Protein AF-A0A7W0V9M4-F1 (afdb_monomer)

Structure (mmCIF, N/CA/C/O backbone):
data_AF-A0A7W0V9M4-F1
#
_entry.id   AF-A0A7W0V9M4-F1
#
loop_
_atom_site.group_PDB
_atom_site.id
_atom_site.type_symbol
_atom_site.label_atom_id
_atom_site.label_alt_id
_atom_site.label_comp_id
_atom_site.label_asym_id
_atom_site.label_entity_id
_atom_site.label_seq_id
_atom_site.pdbx_PDB_ins_code
_atom_site.Cartn_x
_atom_site.Cartn_y
_atom_site.Cartn_z
_atom_site.occupancy
_atom_site.B_iso_or_equiv
_atom_site.auth_seq_id
_atom_site.auth_comp_id
_atom_site.auth_asym_id
_atom_site.auth_atom_id
_atom_site.pdbx_PDB_model_num
ATOM 1 N N . MET A 1 1 ? -24.459 7.567 9.145 1.00 62.59 1 MET A N 1
ATOM 2 C CA . MET A 1 1 ? -23.182 8.295 9.006 1.00 62.59 1 MET A CA 1
ATOM 3 C C . MET A 1 1 ? -22.576 7.861 7.691 1.00 62.59 1 MET A C 1
ATOM 5 O O . MET A 1 1 ? -22.500 6.659 7.467 1.00 62.59 1 MET A O 1
ATOM 9 N N . THR A 1 2 ? -22.256 8.805 6.813 1.00 76.94 2 THR A N 1
ATOM 10 C CA . THR A 1 2 ? -21.613 8.517 5.525 1.00 76.94 2 THR A CA 1
ATOM 11 C C . THR A 1 2 ? -20.110 8.348 5.768 1.00 76.94 2 THR A C 1
ATOM 13 O O . THR A 1 2 ? -19.535 9.102 6.548 1.00 76.94 2 THR A O 1
ATOM 16 N N . GLN A 1 3 ? -19.496 7.323 5.181 1.00 86.06 3 GLN A N 1
ATOM 17 C CA . GLN A 1 3 ? -18.054 7.050 5.246 1.00 86.06 3 GLN A CA 1
ATOM 18 C C . GLN A 1 3 ? -17.473 7.128 3.832 1.00 86.06 3 GLN A C 1
ATOM 20 O O . GLN A 1 3 ? -18.219 6.969 2.865 1.00 86.06 3 GLN A O 1
ATOM 25 N N . PHE A 1 4 ? -16.161 7.348 3.713 1.00 90.69 4 PHE A N 1
ATOM 26 C CA . PHE A 1 4 ? -15.482 7.398 2.416 1.00 90.69 4 PHE A CA 1
ATOM 27 C C . PHE A 1 4 ? -15.547 6.056 1.678 1.00 90.69 4 PHE A C 1
ATOM 29 O O . PHE A 1 4 ? -15.583 6.028 0.449 1.00 90.69 4 PHE A O 1
ATOM 36 N N . GLY A 1 5 ? -15.582 4.938 2.412 1.00 93.81 5 GLY A N 1
ATOM 37 C CA . GLY A 1 5 ? -15.654 3.604 1.814 1.00 93.81 5 GLY A CA 1
ATOM 38 C C . GLY A 1 5 ? -14.334 3.181 1.164 1.00 93.81 5 GLY A C 1
ATOM 39 O O . GLY A 1 5 ? -14.323 2.347 0.255 1.00 93.81 5 GLY A O 1
ATOM 40 N N . PHE A 1 6 ? -13.214 3.740 1.626 1.00 94.94 6 PHE A N 1
ATOM 41 C CA . PHE A 1 6 ? -11.864 3.384 1.195 1.00 94.94 6 PHE A CA 1
ATOM 42 C C . PHE A 1 6 ? -11.563 1.893 1.366 1.00 94.94 6 PHE A C 1
ATOM 44 O O . PHE A 1 6 ? -10.966 1.292 0.472 1.00 94.94 6 PHE A O 1
ATOM 51 N N . ALA A 1 7 ? -12.031 1.263 2.447 1.00 95.50 7 ALA A N 1
ATOM 52 C CA . ALA A 1 7 ? -11.827 -0.169 2.659 1.00 95.50 7 ALA A CA 1
ATOM 53 C C . ALA A 1 7 ? -12.515 -1.014 1.569 1.00 95.50 7 ALA A C 1
ATOM 55 O O . ALA A 1 7 ? -11.924 -1.958 1.040 1.00 95.50 7 ALA A O 1
ATOM 56 N N . GLN A 1 8 ? -13.743 -0.653 1.180 1.00 96.00 8 GLN A N 1
ATOM 57 C CA . GLN A 1 8 ? -14.481 -1.332 0.107 1.00 96.00 8 GLN A CA 1
ATOM 58 C C . GLN A 1 8 ? -13.839 -1.084 -1.266 1.00 96.00 8 GLN A C 1
ATOM 60 O O . GLN A 1 8 ? -13.695 -2.008 -2.074 1.00 96.00 8 GLN A O 1
ATOM 65 N N . MET A 1 9 ? -13.433 0.161 -1.521 1.00 95.31 9 MET A N 1
ATOM 66 C CA . MET A 1 9 ? -12.737 0.566 -2.740 1.00 95.31 9 MET A CA 1
ATOM 67 C C . MET A 1 9 ? -11.451 -0.243 -2.939 1.00 95.31 9 MET A C 1
ATOM 69 O O . MET A 1 9 ? -11.256 -0.862 -3.986 1.00 95.31 9 MET A O 1
ATOM 73 N N . ILE A 1 10 ? -10.605 -0.307 -1.909 1.00 97.19 10 ILE A N 1
ATOM 74 C CA . ILE A 1 10 ? -9.358 -1.071 -1.957 1.00 97.19 10 ILE A CA 1
ATOM 75 C C . ILE A 1 10 ? -9.630 -2.569 -2.030 1.00 97.19 10 ILE A C 1
ATOM 77 O O . ILE A 1 10 ? -8.923 -3.248 -2.761 1.00 97.19 10 ILE A O 1
ATOM 81 N N . GLY A 1 11 ? -10.676 -3.085 -1.378 1.00 97.69 11 GLY A N 1
ATOM 82 C CA . GLY A 1 11 ? -11.082 -4.485 -1.538 1.00 97.69 11 GLY A CA 1
ATOM 83 C C . GLY A 1 11 ? -11.385 -4.861 -2.995 1.00 97.69 11 GLY A C 1
ATOM 84 O O . GLY A 1 11 ? -11.051 -5.959 -3.435 1.00 97.69 11 GLY A O 1
ATOM 85 N N . THR A 1 12 ? -11.946 -3.934 -3.779 1.00 97.38 12 THR A N 1
ATOM 86 C CA . THR A 1 12 ? -12.186 -4.141 -5.219 1.00 97.38 12 THR A CA 1
ATOM 87 C C . THR A 1 12 ? -10.876 -4.165 -6.013 1.00 97.38 12 THR A C 1
ATOM 89 O O . THR A 1 12 ? -10.678 -5.034 -6.862 1.00 97.38 12 THR A O 1
ATOM 92 N N . ILE A 1 13 ? -9.959 -3.238 -5.719 1.00 97.50 13 ILE A N 1
ATOM 93 C CA . ILE A 1 13 ? -8.632 -3.169 -6.358 1.00 97.50 13 ILE A CA 1
ATOM 94 C C . ILE A 1 13 ? -7.793 -4.403 -6.008 1.00 97.50 13 ILE A C 1
ATOM 96 O O . ILE A 1 13 ? -7.161 -4.997 -6.877 1.00 97.50 13 ILE A O 1
ATOM 100 N N . GLU A 1 14 ? -7.811 -4.810 -4.745 1.00 98.50 14 GLU A N 1
ATOM 101 C CA . GLU A 1 14 ? -7.155 -6.008 -4.235 1.00 98.50 14 GLU A CA 1
ATOM 102 C C . GLU A 1 14 ? -7.650 -7.260 -4.954 1.00 98.50 14 GLU A C 1
ATOM 104 O O . GLU A 1 14 ? -6.828 -8.023 -5.448 1.00 98.50 14 GLU A O 1
ATOM 109 N N . ALA A 1 15 ? -8.968 -7.455 -5.068 1.00 98.44 15 ALA A N 1
ATOM 110 C CA . ALA A 1 15 ? -9.528 -8.604 -5.775 1.00 98.44 15 ALA A CA 1
ATOM 111 C C . ALA A 1 15 ? -9.046 -8.665 -7.234 1.00 98.44 15 ALA A C 1
ATOM 113 O O . ALA A 1 15 ? -8.658 -9.731 -7.712 1.00 98.44 15 ALA A O 1
ATOM 114 N N . ALA A 1 16 ? -8.996 -7.517 -7.918 1.00 97.94 16 ALA A N 1
ATOM 115 C CA . ALA A 1 16 ? -8.468 -7.433 -9.276 1.00 97.94 16 ALA A CA 1
ATOM 116 C C . ALA A 1 16 ? -6.962 -7.749 -9.345 1.00 97.94 16 ALA A C 1
ATOM 118 O O . ALA A 1 16 ? -6.524 -8.453 -10.252 1.00 97.94 16 ALA A O 1
ATOM 119 N N . LEU A 1 17 ? -6.159 -7.268 -8.390 1.00 98.12 17 LEU A N 1
ATOM 120 C CA . LEU A 1 17 ? -4.729 -7.590 -8.316 1.00 98.12 17 LEU A CA 1
ATOM 121 C C . LEU A 1 17 ? -4.496 -9.082 -8.055 1.00 98.12 17 LEU A C 1
ATOM 123 O O . LEU A 1 17 ? -3.632 -9.677 -8.697 1.00 98.12 17 LEU A O 1
ATOM 127 N N . VAL A 1 18 ? -5.262 -9.679 -7.136 1.00 98.56 18 VAL A N 1
ATOM 128 C CA . VAL A 1 18 ? -5.186 -11.107 -6.803 1.00 98.56 18 VAL A CA 1
ATOM 129 C C . VAL A 1 18 ? -5.474 -11.961 -8.032 1.00 98.56 18 VAL A C 1
ATOM 131 O O . VAL A 1 18 ? -4.676 -12.842 -8.348 1.00 98.56 18 VAL A O 1
ATOM 134 N N . ASP A 1 19 ? -6.553 -11.659 -8.753 1.00 98.19 19 ASP A N 1
ATOM 135 C CA . ASP A 1 19 ? -6.932 -12.374 -9.972 1.00 98.19 19 ASP A CA 1
ATOM 136 C C . ASP A 1 19 ? -5.885 -12.203 -11.085 1.00 98.19 19 ASP A C 1
ATOM 138 O O . ASP A 1 19 ? -5.305 -13.175 -11.571 1.00 98.19 19 ASP A O 1
ATOM 142 N N . VAL A 1 20 ? -5.559 -10.958 -11.451 1.00 96.88 20 VAL A N 1
ATOM 143 C CA . VAL A 1 20 ? -4.728 -10.691 -12.636 1.00 96.88 20 VAL A CA 1
ATOM 144 C C . VAL A 1 20 ? -3.267 -11.111 -12.449 1.00 96.88 20 VAL A C 1
ATOM 146 O O . VAL A 1 20 ? -2.605 -11.475 -13.427 1.00 96.88 20 VAL A O 1
ATOM 149 N N . LEU A 1 21 ? -2.739 -11.050 -11.224 1.00 96.69 21 LEU A N 1
ATOM 150 C CA . LEU A 1 21 ? -1.354 -11.435 -10.930 1.00 96.69 21 LEU A CA 1
ATOM 151 C C . LEU A 1 21 ? -1.220 -12.880 -10.434 1.00 96.69 21 LEU A C 1
ATOM 153 O O . LEU A 1 21 ? -0.086 -13.330 -10.247 1.00 96.69 21 LEU A O 1
ATOM 157 N N . GLY A 1 22 ? -2.338 -13.590 -10.235 1.00 97.81 22 GLY A N 1
ATOM 158 C CA . GLY A 1 22 ? -2.358 -14.936 -9.665 1.00 97.81 22 GLY A CA 1
ATOM 159 C C . GLY A 1 22 ? -1.720 -14.963 -8.278 1.00 97.81 22 GLY A C 1
ATOM 160 O O . GLY A 1 22 ? -0.759 -15.701 -8.058 1.00 97.81 22 GLY A O 1
ATOM 161 N N . LEU A 1 23 ? -2.178 -14.083 -7.383 1.00 98.44 23 LEU A N 1
ATOM 162 C CA . LEU A 1 23 ? -1.642 -14.002 -6.026 1.00 98.44 23 LEU A CA 1
ATOM 163 C C . LEU A 1 23 ? -2.244 -15.093 -5.137 1.00 98.44 23 LEU A C 1
ATOM 165 O O . LEU A 1 23 ? -3.450 -15.322 -5.126 1.00 98.44 23 LEU A O 1
ATOM 169 N N . GLU A 1 24 ? -1.393 -15.717 -4.338 1.00 98.56 24 GLU A N 1
ATOM 170 C CA . GLU A 1 24 ? -1.738 -16.741 -3.362 1.00 98.56 24 GLU A CA 1
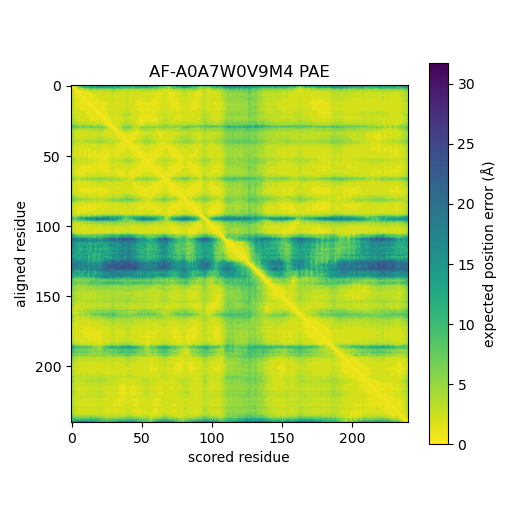ATOM 171 C C . GLU A 1 24 ? -1.657 -16.155 -1.948 1.00 98.56 24 GLU A C 1
ATOM 173 O O . GLU A 1 24 ? -0.721 -15.401 -1.655 1.00 98.56 24 GLU A O 1
ATOM 178 N N . PRO A 1 25 ? -2.608 -16.471 -1.054 1.00 98.31 25 PRO A N 1
ATOM 179 C CA . PRO A 1 25 ? -2.609 -15.938 0.302 1.00 98.31 25 PRO A CA 1
ATOM 180 C C . PRO A 1 25 ? -1.400 -16.435 1.104 1.00 98.31 25 PRO A C 1
ATOM 182 O O . PRO A 1 25 ? -1.046 -17.612 1.070 1.00 98.31 25 PRO A O 1
ATOM 185 N N . ILE A 1 26 ? -0.799 -15.532 1.876 1.00 97.44 26 ILE A N 1
ATOM 186 C CA . ILE A 1 26 ? 0.193 -15.854 2.903 1.00 97.44 26 ILE A CA 1
ATOM 187 C C . ILE A 1 26 ? -0.548 -16.025 4.227 1.00 97.44 26 ILE A C 1
ATOM 189 O O . ILE A 1 26 ? -1.294 -15.138 4.650 1.00 97.44 26 ILE A O 1
ATOM 193 N N . GLU A 1 27 ? -0.309 -17.140 4.912 1.00 96.62 27 GLU A N 1
ATOM 194 C CA . GLU A 1 27 ? -0.828 -17.345 6.261 1.00 96.62 27 GLU A CA 1
ATOM 195 C 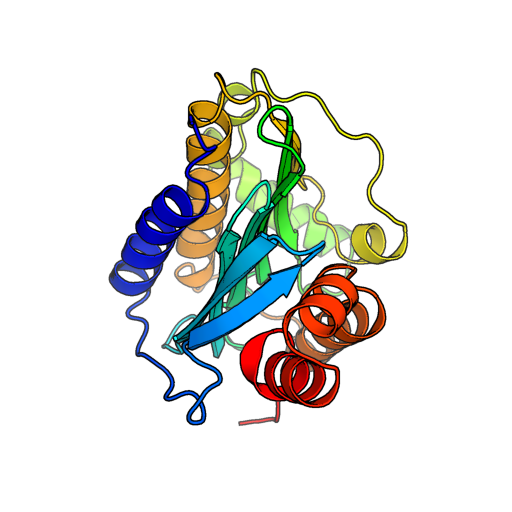C . GLU A 1 27 ? -0.171 -16.359 7.238 1.00 96.62 27 GLU A C 1
ATOM 197 O O . GLU A 1 27 ? 1.047 -16.351 7.434 1.00 96.62 27 GLU A O 1
ATOM 202 N N . LEU A 1 28 ? -0.991 -15.503 7.848 1.00 95.25 28 LEU A N 1
ATOM 203 C CA . LEU A 1 28 ? -0.549 -14.578 8.884 1.00 95.25 28 LEU A CA 1
ATOM 204 C C . LEU A 1 28 ? -0.652 -15.240 10.266 1.00 95.25 28 LEU A C 1
ATOM 206 O O . LEU A 1 28 ? -1.599 -15.990 10.508 1.00 95.25 28 LEU A O 1
ATOM 210 N N . PRO A 1 29 ? 0.258 -14.926 11.209 1.00 91.69 29 PRO A N 1
ATOM 211 C CA . PRO A 1 29 ? 0.136 -15.381 12.589 1.00 91.69 29 PRO A CA 1
ATOM 212 C C . PRO A 1 29 ? -1.238 -15.066 13.189 1.00 91.69 29 PRO A C 1
ATOM 214 O O . PRO A 1 29 ? -1.828 -14.014 12.914 1.00 91.69 29 PRO A O 1
ATOM 217 N N . ALA A 1 30 ? -1.720 -15.965 14.050 1.00 88.06 30 ALA A N 1
ATOM 218 C CA . ALA A 1 30 ? -2.987 -15.792 14.747 1.00 88.06 30 ALA A CA 1
ATOM 219 C C . ALA A 1 30 ? -3.051 -14.418 15.437 1.00 88.06 30 ALA A C 1
ATOM 221 O O . ALA A 1 30 ? -2.119 -14.008 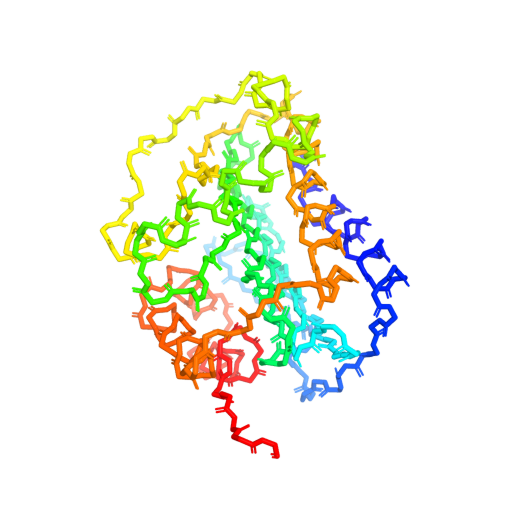16.124 1.00 88.06 30 ALA A O 1
ATOM 222 N N . GLY A 1 31 ? -4.155 -13.701 15.223 1.00 88.75 31 GLY A N 1
ATOM 223 C CA . GLY A 1 31 ? -4.374 -12.361 15.771 1.00 88.75 31 GLY A CA 1
ATOM 224 C C . GLY A 1 31 ? -3.846 -11.206 14.916 1.00 88.75 31 GLY A C 1
ATOM 225 O O . GLY A 1 31 ? -4.295 -10.087 15.124 1.00 88.75 31 GLY A O 1
ATOM 226 N N . LEU A 1 32 ? -2.975 -11.432 13.921 1.00 93.44 32 LEU A N 1
ATOM 227 C CA . LEU A 1 32 ? -2.515 -10.349 13.034 1.00 93.44 32 LEU A CA 1
ATOM 228 C C . LEU A 1 32 ? -3.441 -10.103 11.836 1.00 93.44 32 LEU A C 1
ATOM 230 O O . LEU A 1 32 ? -3.438 -9.003 11.296 1.00 93.44 32 LEU A O 1
ATOM 234 N N . PHE A 1 33 ? -4.250 -11.088 11.433 1.00 95.38 33 PHE A N 1
ATOM 235 C CA . PHE A 1 33 ? -5.198 -10.934 10.320 1.00 95.38 33 PHE A CA 1
ATOM 236 C C . PHE A 1 33 ? -6.422 -10.074 10.680 1.00 95.38 33 PHE A C 1
ATOM 238 O O . PHE A 1 33 ? -7.035 -9.468 9.801 1.00 95.38 33 PHE A O 1
ATOM 245 N N . 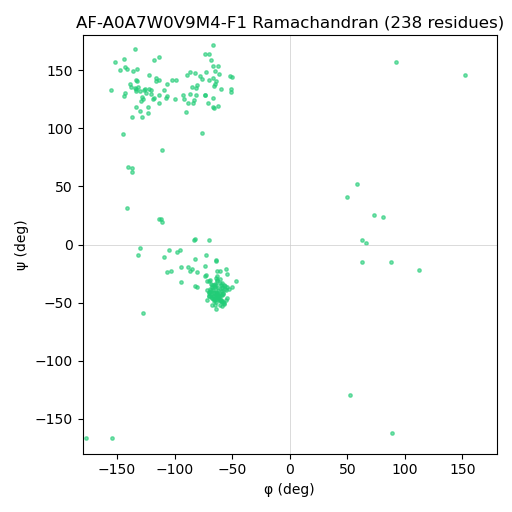ARG A 1 34 ? -6.798 -10.035 11.965 1.00 97.12 34 ARG A N 1
ATOM 246 C CA . ARG A 1 34 ? -7.914 -9.241 12.485 1.00 97.12 34 ARG A CA 1
ATOM 247 C C . ARG A 1 34 ? -7.705 -8.932 13.962 1.00 97.12 34 ARG A C 1
ATOM 249 O O . ARG A 1 34 ? -7.446 -9.843 14.745 1.00 97.12 34 ARG A O 1
ATOM 256 N N . ALA A 1 35 ? -7.893 -7.674 14.341 1.00 97.69 35 ALA A N 1
ATOM 257 C CA . ALA A 1 35 ? -7.832 -7.226 15.725 1.00 97.69 35 ALA A CA 1
ATOM 258 C C . ALA A 1 35 ? -8.899 -6.163 16.005 1.00 97.69 35 ALA A C 1
ATOM 260 O O . ALA A 1 35 ? -9.266 -5.380 15.130 1.00 97.69 35 ALA A O 1
ATOM 261 N N . SER A 1 36 ? -9.364 -6.105 17.249 1.00 97.88 36 SER A N 1
ATOM 262 C CA . SER A 1 36 ? -10.242 -5.042 17.743 1.00 97.88 36 SER A CA 1
ATOM 263 C C . SER A 1 36 ? -9.509 -4.223 18.799 1.00 97.88 36 SER A C 1
ATOM 265 O O . SER A 1 36 ? -8.757 -4.770 19.604 1.00 97.88 36 SER A O 1
ATOM 267 N N . GLY A 1 37 ? -9.725 -2.913 18.791 1.00 97.25 37 GLY A N 1
ATOM 268 C CA . GLY A 1 37 ? -9.044 -1.973 19.674 1.00 97.25 37 GLY A CA 1
ATOM 269 C C . GLY A 1 37 ? -9.867 -0.712 19.905 1.00 97.25 37 GLY A C 1
ATOM 270 O O . GLY A 1 37 ? -11.060 -0.657 19.590 1.00 97.25 37 GLY A O 1
ATOM 271 N N . SER A 1 38 ? -9.234 0.323 20.457 1.00 97.38 38 SER A N 1
ATOM 272 C CA . SER A 1 38 ? -9.882 1.625 20.612 1.00 97.38 38 SER A CA 1
ATOM 273 C C . SER A 1 38 ? -8.929 2.789 20.397 1.00 97.38 38 SER A C 1
ATOM 275 O O . SER A 1 38 ? -7.878 2.870 21.023 1.00 97.38 38 SER A O 1
ATOM 277 N N . ILE A 1 39 ? -9.337 3.746 19.563 1.00 94.88 39 ILE A N 1
ATOM 278 C CA . ILE A 1 39 ? -8.612 4.999 19.340 1.00 94.88 39 ILE A CA 1
ATOM 279 C C . ILE A 1 39 ? -9.507 6.150 19.783 1.00 94.88 39 ILE A C 1
ATOM 281 O O . ILE A 1 39 ? -10.656 6.253 19.364 1.00 94.88 39 ILE A O 1
ATOM 285 N N . ARG A 1 40 ? -8.995 7.016 20.669 1.00 93.19 40 ARG A N 1
ATOM 286 C CA . ARG A 1 40 ? -9.759 8.138 21.256 1.00 93.19 40 ARG A CA 1
ATOM 287 C C . ARG A 1 40 ? -11.127 7.692 21.815 1.00 93.19 40 ARG A C 1
ATOM 289 O O . ARG A 1 40 ? -12.120 8.390 21.651 1.00 93.19 40 ARG A O 1
ATOM 296 N N . ARG A 1 41 ? -11.176 6.525 22.477 1.00 94.81 41 ARG A N 1
ATOM 297 C CA . ARG A 1 41 ? -12.392 5.879 23.026 1.00 94.81 41 ARG A CA 1
ATOM 298 C C . ARG A 1 41 ? -13.411 5.393 21.987 1.00 94.81 41 ARG A C 1
ATOM 300 O O . ARG A 1 41 ? -14.439 4.848 22.375 1.00 94.81 41 ARG A O 1
ATOM 307 N N . SER A 1 42 ? -13.135 5.546 20.695 1.00 94.81 42 SER A N 1
ATOM 308 C CA . SER A 1 42 ? -13.949 4.947 19.637 1.00 94.81 42 SER A CA 1
ATOM 309 C C . SER A 1 42 ? -13.486 3.513 19.394 1.00 94.81 42 SER A C 1
ATOM 311 O O . SER A 1 42 ? -12.272 3.286 19.363 1.00 94.81 42 SER A O 1
ATOM 313 N N . PRO A 1 43 ? -14.396 2.535 19.261 1.00 96.88 43 PRO A N 1
ATOM 314 C CA . PRO A 1 43 ? -14.020 1.186 18.863 1.00 96.88 43 PRO A CA 1
ATOM 315 C C . PRO A 1 43 ? -13.484 1.208 17.430 1.00 96.88 43 PRO A C 1
ATOM 317 O O . PRO A 1 43 ? -14.052 1.874 16.562 1.00 96.88 43 PRO A O 1
ATOM 320 N N . VAL A 1 44 ? -12.393 0.485 17.196 1.00 97.31 44 VAL A N 1
ATOM 321 C CA . VAL A 1 44 ? -11.788 0.322 15.871 1.00 97.31 44 VAL A CA 1
ATOM 322 C C . VAL A 1 44 ? -11.482 -1.143 15.603 1.00 97.31 44 VAL A C 1
ATOM 324 O O . VAL A 1 44 ? -11.202 -1.920 16.518 1.00 97.31 44 VAL A O 1
ATOM 327 N N . GLU A 1 45 ? -11.515 -1.508 14.333 1.00 98.00 45 GLU A N 1
ATOM 328 C CA . GLU A 1 45 ? -11.156 -2.819 13.828 1.00 98.00 45 GLU A CA 1
ATOM 329 C C . GLU A 1 45 ? -10.008 -2.675 12.836 1.00 98.00 45 GLU A C 1
ATOM 331 O O . GLU A 1 45 ? -10.054 -1.821 11.953 1.00 98.00 45 GLU A O 1
ATOM 336 N N . LEU A 1 46 ? -8.985 -3.509 12.988 1.00 98.31 46 LEU A N 1
ATOM 337 C CA . LEU A 1 46 ? -7.899 -3.647 12.033 1.00 98.31 46 LEU A CA 1
ATOM 338 C C . LEU A 1 46 ? -8.027 -4.994 11.333 1.00 98.31 46 LEU A C 1
ATOM 340 O O . LEU A 1 46 ? -8.176 -6.015 12.005 1.00 98.31 46 LEU A O 1
ATOM 344 N N . THR A 1 47 ? -7.919 -5.009 10.007 1.00 98.31 47 THR A N 1
ATOM 345 C CA . THR A 1 47 ? -7.770 -6.244 9.232 1.00 98.31 47 THR A CA 1
ATOM 346 C C . THR A 1 47 ? -6.494 -6.192 8.411 1.00 98.31 47 THR A C 1
ATOM 348 O O . THR A 1 47 ? -6.083 -5.127 7.952 1.00 98.31 47 THR A O 1
ATOM 351 N N . ALA A 1 48 ? -5.852 -7.341 8.234 1.00 98.44 48 ALA A N 1
ATOM 352 C CA . ALA A 1 48 ? -4.653 -7.461 7.429 1.00 98.44 48 ALA A CA 1
ATOM 353 C C . ALA A 1 48 ? -4.709 -8.723 6.575 1.00 98.44 48 ALA A C 1
ATOM 355 O O . ALA A 1 48 ? -5.066 -9.803 7.047 1.00 98.44 48 ALA A O 1
ATOM 356 N N . ARG A 1 49 ? -4.333 -8.578 5.308 1.00 98.44 49 ARG A N 1
ATOM 357 C CA . ARG A 1 49 ? -4.231 -9.661 4.331 1.00 98.44 49 ARG A CA 1
ATOM 358 C C . ARG A 1 49 ? -2.904 -9.533 3.608 1.00 98.44 49 ARG A C 1
ATOM 360 O O . ARG A 1 49 ? -2.461 -8.420 3.322 1.00 98.44 49 ARG A O 1
ATOM 367 N N . ALA A 1 50 ? -2.264 -10.661 3.340 1.00 98.44 50 ALA A N 1
ATOM 368 C CA . ALA A 1 50 ? -0.992 -10.715 2.642 1.00 98.44 50 ALA A CA 1
ATOM 369 C C . ALA A 1 50 ? -1.018 -11.830 1.601 1.00 98.44 50 ALA A C 1
ATOM 371 O O . ALA A 1 50 ? -1.688 -12.846 1.782 1.00 98.44 50 ALA A O 1
ATOM 372 N N . TYR A 1 51 ? -0.275 -11.629 0.524 1.00 98.56 51 TYR A N 1
ATOM 373 C CA . TYR A 1 51 ? -0.218 -12.518 -0.618 1.00 98.56 51 TYR A CA 1
ATOM 374 C C . TYR A 1 51 ? 1.194 -12.563 -1.202 1.00 98.56 51 TYR A C 1
ATOM 376 O O . TYR A 1 51 ? 1.999 -11.645 -1.024 1.00 98.56 51 TYR A O 1
ATOM 384 N N . THR A 1 52 ? 1.483 -13.618 -1.951 1.00 98.31 52 THR A N 1
ATOM 385 C CA . THR A 1 52 ? 2.688 -13.764 -2.770 1.00 98.31 52 THR A CA 1
ATOM 386 C C . THR A 1 52 ? 2.301 -14.285 -4.148 1.00 98.31 52 THR A C 1
ATOM 388 O O . THR A 1 52 ? 1.174 -14.707 -4.363 1.00 98.31 52 THR A O 1
ATOM 391 N N . GLY A 1 53 ? 3.209 -14.257 -5.113 1.00 97.12 53 GLY A N 1
ATOM 392 C CA . GLY A 1 53 ? 2.954 -14.876 -6.407 1.00 97.12 53 GLY A CA 1
ATOM 393 C C . GLY A 1 53 ? 4.150 -14.795 -7.336 1.00 97.12 5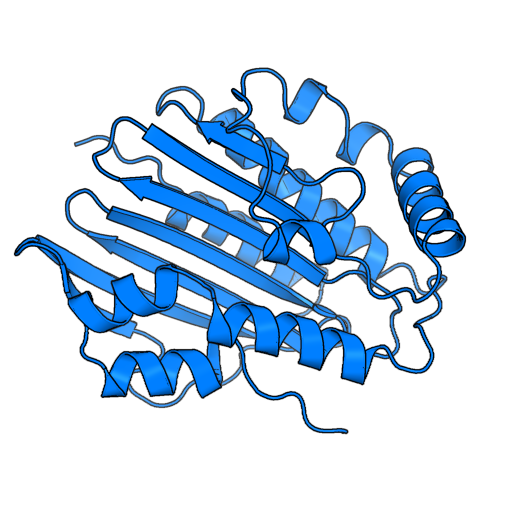3 GLY A C 1
ATOM 394 O O . GLY A 1 53 ? 5.271 -14.461 -6.930 1.00 97.12 53 GLY A O 1
ATOM 395 N N . ARG A 1 54 ? 3.901 -15.078 -8.616 1.00 95.56 54 ARG A N 1
ATOM 396 C CA . ARG A 1 54 ? 4.920 -15.004 -9.672 1.00 95.56 54 ARG A CA 1
ATOM 397 C C . ARG A 1 54 ? 5.466 -13.589 -9.862 1.00 95.56 54 ARG A C 1
ATOM 399 O O . ARG A 1 54 ? 6.648 -13.428 -10.138 1.00 95.56 54 ARG A O 1
ATOM 406 N N . HIS A 1 55 ? 4.607 -12.583 -9.737 1.00 96.00 55 HIS A N 1
ATOM 407 C CA . HIS A 1 55 ? 4.947 -11.185 -10.021 1.00 96.00 55 HIS A CA 1
ATOM 408 C C . HIS A 1 55 ? 5.175 -10.354 -8.753 1.00 96.00 55 HIS A C 1
ATOM 410 O O . HIS A 1 55 ? 5.902 -9.364 -8.783 1.00 96.00 55 HIS A O 1
ATOM 416 N N . ALA A 1 56 ? 4.611 -10.783 -7.624 1.00 97.25 56 ALA A N 1
ATOM 417 C CA . ALA A 1 56 ? 4.749 -10.116 -6.339 1.00 97.25 56 ALA A CA 1
ATOM 418 C C . ALA A 1 56 ? 5.528 -10.993 -5.362 1.00 97.25 56 ALA A C 1
ATOM 420 O O . ALA A 1 56 ? 5.193 -12.155 -5.128 1.00 97.25 56 ALA A O 1
ATOM 421 N N . ARG A 1 57 ? 6.559 -10.415 -4.754 1.00 96.56 57 ARG A N 1
ATOM 422 C CA . ARG A 1 57 ? 7.227 -11.010 -3.602 1.00 96.56 57 ARG A CA 1
ATOM 423 C C . ARG A 1 57 ? 6.316 -10.952 -2.379 1.00 96.56 57 ARG A C 1
ATOM 425 O O . ARG A 1 57 ? 6.172 -11.947 -1.673 1.00 96.56 57 ARG A O 1
ATOM 432 N N . LEU A 1 58 ? 5.695 -9.794 -2.187 1.00 98.06 58 LEU A N 1
ATOM 433 C CA . LEU A 1 58 ? 4.716 -9.510 -1.150 1.00 98.06 58 LEU A CA 1
ATOM 434 C C . LEU A 1 58 ? 3.671 -8.563 -1.734 1.00 98.06 58 LEU A C 1
ATOM 436 O O . LEU A 1 58 ? 4.026 -7.506 -2.237 1.00 98.06 58 LEU A O 1
ATOM 440 N N . ALA A 1 59 ? 2.398 -8.903 -1.623 1.00 98.56 59 ALA A N 1
ATOM 441 C CA . ALA A 1 59 ? 1.305 -7.945 -1.703 1.00 98.56 59 ALA A CA 1
ATOM 442 C C . ALA A 1 59 ? 0.594 -7.940 -0.355 1.00 98.56 59 ALA A C 1
ATOM 444 O O . ALA A 1 59 ? 0.439 -8.996 0.253 1.00 98.56 59 ALA A O 1
ATOM 445 N N . ARG A 1 60 ? 0.165 -6.783 0.137 1.00 98.38 60 ARG A N 1
ATOM 446 C CA . ARG A 1 60 ? -0.581 -6.707 1.392 1.00 98.38 60 ARG A CA 1
ATOM 447 C C . ARG A 1 60 ? -1.588 -5.577 1.389 1.00 98.38 60 ARG A C 1
ATOM 449 O O . ARG A 1 60 ? -1.357 -4.535 0.781 1.00 98.38 60 ARG A O 1
ATOM 456 N N . VAL A 1 61 ? -2.666 -5.792 2.128 1.00 98.56 61 VAL A N 1
ATOM 457 C CA . VAL A 1 61 ? -3.702 -4.803 2.407 1.00 98.56 61 VAL A CA 1
ATOM 458 C C . VAL A 1 61 ? -3.927 -4.782 3.908 1.00 98.56 61 VAL A C 1
ATOM 460 O O . VAL A 1 61 ? -4.234 -5.817 4.501 1.00 98.56 61 VAL A O 1
ATOM 463 N N . VAL A 1 62 ? -3.777 -3.610 4.519 1.00 98.38 62 VAL A N 1
ATOM 464 C CA . VAL A 1 62 ? -4.128 -3.373 5.921 1.00 98.38 62 VAL A CA 1
ATOM 465 C C . VAL A 1 62 ? -5.198 -2.297 5.970 1.00 98.38 62 VAL A C 1
ATOM 467 O O . VAL A 1 62 ? -5.010 -1.218 5.418 1.00 98.38 62 VAL A O 1
ATOM 470 N N . THR A 1 63 ? -6.322 -2.594 6.617 1.00 98.19 63 THR A N 1
ATOM 471 C CA . THR A 1 63 ? -7.402 -1.633 6.852 1.00 98.19 63 THR A CA 1
ATOM 472 C C . THR A 1 63 ? -7.562 -1.396 8.345 1.00 98.19 63 THR A C 1
ATOM 474 O O . THR A 1 63 ? -7.425 -2.320 9.142 1.00 98.19 63 THR A O 1
ATOM 477 N N . LEU A 1 64 ? -7.872 -0.163 8.726 1.00 97.69 64 LEU A N 1
ATOM 478 C CA . LEU A 1 64 ? -8.249 0.243 10.071 1.00 97.69 64 LEU A CA 1
ATOM 479 C C . LEU A 1 64 ? -9.532 1.064 9.967 1.00 97.69 64 LEU A C 1
ATOM 481 O O . LEU A 1 64 ? -9.527 2.146 9.388 1.00 97.69 64 LEU A O 1
ATOM 485 N N . THR A 1 65 ? -10.624 0.560 10.527 1.00 96.50 65 THR A N 1
ATOM 486 C CA . THR A 1 65 ? -11.955 1.168 10.407 1.00 96.50 65 THR A CA 1
ATOM 487 C C . THR A 1 65 ? -12.626 1.275 11.767 1.00 96.50 65 THR A C 1
ATOM 489 O O . THR A 1 65 ? -12.631 0.308 12.527 1.00 96.50 65 THR A O 1
ATOM 492 N N . GLY A 1 66 ? -13.247 2.410 12.074 1.00 94.38 66 GLY A N 1
ATOM 493 C CA . GLY A 1 66 ? -14.111 2.555 13.246 1.00 94.38 66 GLY A CA 1
ATOM 494 C C . GLY A 1 66 ? -14.161 3.980 13.785 1.00 94.38 66 GLY A C 1
ATOM 495 O O . GLY A 1 66 ? -13.181 4.723 13.729 1.00 94.38 66 GLY A O 1
ATOM 496 N N . GLY A 1 67 ? -15.328 4.373 14.301 1.00 89.94 67 GLY A N 1
ATOM 497 C CA . GLY A 1 67 ? -15.593 5.769 14.647 1.00 89.94 67 GLY A CA 1
ATOM 498 C C . GLY A 1 67 ? -15.295 6.696 13.454 1.00 89.94 67 GLY A C 1
ATOM 499 O O . GLY A 1 67 ? -15.754 6.387 12.352 1.00 89.94 67 GLY A O 1
ATOM 500 N N . PRO A 1 68 ? -14.514 7.778 13.648 1.00 90.38 68 PRO A N 1
ATOM 501 C CA . PRO A 1 68 ? -14.142 8.726 12.596 1.00 90.38 68 PRO A CA 1
ATOM 502 C C . PRO A 1 68 ? -12.946 8.310 11.737 1.00 90.38 68 PRO A C 1
ATOM 504 O O . PRO A 1 68 ? -12.492 9.110 10.924 1.00 90.38 68 PRO A O 1
ATOM 507 N N . ILE A 1 69 ? -12.398 7.111 11.949 1.00 92.62 69 ILE A N 1
ATOM 508 C CA . ILE A 1 69 ? -11.154 6.672 11.318 1.00 92.62 69 ILE A CA 1
ATOM 509 C C . ILE A 1 69 ? -11.463 5.647 10.235 1.00 92.62 69 ILE A C 1
ATOM 511 O O . ILE A 1 69 ? -12.100 4.620 10.490 1.00 92.62 69 ILE A O 1
ATOM 515 N N . GLU A 1 70 ? -10.931 5.909 9.049 1.00 95.44 70 GLU A N 1
ATOM 516 C CA . GLU A 1 70 ? -10.815 4.938 7.970 1.00 95.44 70 GLU A CA 1
ATOM 517 C C . GLU A 1 70 ? -9.424 5.085 7.350 1.00 95.44 70 GLU A C 1
ATOM 519 O O . GLU A 1 70 ? -9.121 6.092 6.721 1.00 95.44 70 GLU A O 1
ATOM 524 N N . VAL A 1 71 ? -8.559 4.095 7.563 1.00 96.44 71 VAL A N 1
ATOM 525 C CA . VAL A 1 71 ? -7.222 4.033 6.964 1.00 96.44 71 VAL A CA 1
ATOM 526 C C . VAL A 1 71 ? -7.112 2.745 6.174 1.00 96.44 71 VAL A C 1
ATO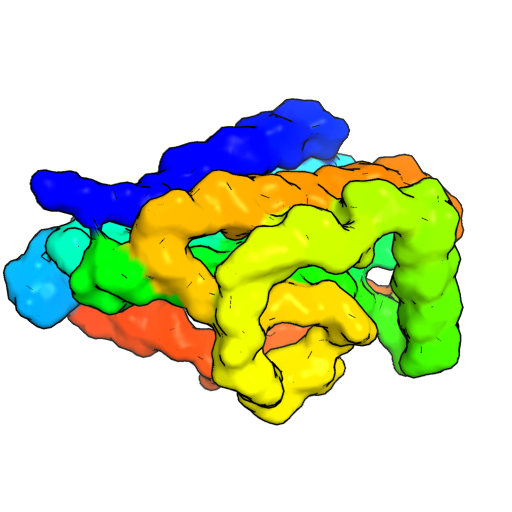M 528 O O . VAL A 1 71 ? -7.475 1.679 6.669 1.00 96.44 71 VAL A O 1
ATOM 531 N N . THR A 1 72 ? -6.603 2.822 4.953 1.00 97.44 72 THR A N 1
ATOM 532 C CA . THR A 1 72 ? -6.264 1.654 4.149 1.00 97.44 72 THR A CA 1
ATOM 533 C C . THR A 1 72 ? -4.893 1.821 3.520 1.00 97.44 72 THR A C 1
ATOM 535 O O . THR A 1 72 ? -4.602 2.847 2.921 1.00 97.44 72 THR A O 1
ATOM 538 N N . ASP A 1 73 ? -4.065 0.790 3.637 1.00 98.00 73 ASP A N 1
ATOM 539 C CA . ASP A 1 73 ? -2.702 0.752 3.123 1.00 98.00 73 ASP A CA 1
ATOM 540 C C . ASP A 1 73 ? -2.512 -0.519 2.279 1.00 98.00 73 ASP A C 1
ATOM 542 O O . ASP A 1 73 ? -2.502 -1.645 2.794 1.00 98.00 73 ASP A O 1
ATOM 546 N N . LEU A 1 74 ? -2.381 -0.335 0.965 1.00 98.62 74 LEU A N 1
ATOM 547 C CA . LEU A 1 74 ? -2.087 -1.366 -0.022 1.00 98.62 74 LEU A CA 1
ATOM 548 C C . LEU A 1 74 ? -0.652 -1.196 -0.515 1.00 98.62 74 LEU A C 1
ATOM 550 O O . LEU A 1 74 ? -0.266 -0.141 -1.013 1.00 98.62 74 LEU A O 1
ATOM 554 N N . LEU A 1 75 ? 0.125 -2.270 -0.434 1.00 98.62 75 LEU A N 1
ATOM 555 C CA . LEU A 1 75 ? 1.503 -2.302 -0.907 1.00 98.62 75 LEU A CA 1
ATOM 556 C C . LEU A 1 75 ? 1.734 -3.563 -1.728 1.00 98.62 75 LEU A C 1
ATOM 558 O O . LEU A 1 75 ? 1.394 -4.659 -1.278 1.00 98.62 75 LEU A O 1
ATOM 562 N N . VAL A 1 76 ? 2.368 -3.425 -2.890 1.00 98.50 76 VAL A N 1
ATOM 563 C CA . VAL A 1 76 ? 2.887 -4.560 -3.656 1.00 98.50 76 VAL A CA 1
ATOM 564 C C . VAL A 1 76 ? 4.375 -4.375 -3.899 1.00 98.50 76 VAL A C 1
ATOM 566 O O . VAL A 1 76 ? 4.800 -3.489 -4.635 1.00 98.50 76 VAL A O 1
ATOM 569 N N . VAL A 1 77 ? 5.161 -5.249 -3.280 1.00 97.88 77 VAL A N 1
ATOM 570 C CA . VAL A 1 77 ? 6.589 -5.411 -3.519 1.00 97.88 77 VAL A CA 1
ATOM 571 C C . VAL A 1 77 ? 6.775 -6.453 -4.621 1.00 97.88 77 VAL A C 1
ATOM 573 O O . VAL A 1 77 ? 6.444 -7.629 -4.413 1.00 97.88 77 VAL A O 1
ATOM 576 N N . PRO A 1 78 ? 7.288 -6.065 -5.796 1.00 96.38 78 PRO A N 1
ATOM 577 C CA . PRO A 1 78 ? 7.473 -6.989 -6.900 1.00 96.38 78 PRO A CA 1
ATOM 578 C C . PRO A 1 78 ? 8.592 -7.993 -6.608 1.00 96.38 78 PRO A C 1
ATOM 580 O O . PRO A 1 78 ? 9.415 -7.812 -5.706 1.00 96.38 78 PRO A O 1
ATOM 583 N N . ARG A 1 79 ? 8.633 -9.085 -7.378 1.00 94.88 79 ARG A N 1
ATOM 584 C CA . ARG A 1 79 ? 9.798 -9.983 -7.373 1.00 94.88 79 ARG A CA 1
ATOM 585 C C . ARG A 1 79 ? 11.022 -9.238 -7.893 1.00 94.88 79 ARG A C 1
ATOM 587 O O . ARG A 1 79 ? 10.935 -8.523 -8.894 1.00 94.88 79 ARG A O 1
ATOM 594 N N . GLU A 1 80 ? 12.169 -9.489 -7.273 1.00 92.06 80 GLU A N 1
ATOM 595 C CA . GLU A 1 80 ? 13.472 -8.943 -7.664 1.00 92.06 80 GLU A CA 1
ATOM 596 C C . GLU A 1 80 ? 13.846 -9.243 -9.125 1.00 92.06 80 GLU A C 1
ATOM 598 O O . GLU A 1 80 ? 14.637 -8.528 -9.720 1.00 92.06 80 GLU A O 1
ATOM 603 N N . THR A 1 81 ? 13.247 -10.254 -9.751 1.00 90.56 81 THR A N 1
ATOM 604 C CA . THR A 1 81 ? 13.508 -10.600 -11.154 1.00 90.56 81 THR A CA 1
ATOM 605 C C . THR A 1 81 ? 12.732 -9.756 -12.169 1.00 90.56 81 THR A C 1
ATOM 607 O O . THR A 1 81 ? 13.017 -9.858 -13.356 1.00 90.56 81 THR A O 1
ATOM 610 N N . SER A 1 82 ? 11.727 -8.980 -11.747 1.00 88.44 82 SER A N 1
ATOM 611 C CA . SER A 1 82 ? 10.762 -8.349 -12.669 1.00 88.44 82 SER A CA 1
ATOM 612 C C . SER A 1 82 ? 11.104 -6.921 -13.093 1.00 88.44 82 SER A C 1
ATOM 614 O O . SER A 1 82 ? 10.529 -6.437 -14.055 1.00 88.44 82 SER A O 1
ATOM 616 N N . GLY A 1 83 ? 11.965 -6.215 -12.355 1.00 86.19 83 GLY A N 1
ATOM 617 C CA . GLY A 1 83 ? 12.244 -4.790 -12.583 1.00 86.19 83 GLY A CA 1
ATOM 618 C C . GLY A 1 83 ? 11.052 -3.840 -12.404 1.00 86.19 83 GLY A C 1
ATOM 619 O O . GLY A 1 83 ? 11.202 -2.641 -12.623 1.00 86.19 83 GLY A O 1
ATOM 620 N N . ALA A 1 84 ? 9.885 -4.342 -11.993 1.00 90.75 84 ALA A N 1
ATOM 621 C CA . ALA A 1 84 ? 8.715 -3.519 -11.725 1.00 90.75 84 ALA A CA 1
ATOM 622 C C . ALA A 1 84 ? 8.938 -2.599 -10.503 1.00 90.75 84 ALA A C 1
ATOM 624 O O . ALA A 1 84 ? 9.738 -2.927 -9.621 1.00 90.75 84 ALA A O 1
ATOM 625 N N . PRO A 1 85 ? 8.240 -1.451 -10.428 1.00 92.75 85 PRO A N 1
ATOM 626 C CA . PRO A 1 85 ? 8.256 -0.581 -9.254 1.00 92.75 85 PRO A CA 1
ATOM 627 C C . PRO A 1 85 ? 7.438 -1.181 -8.102 1.00 92.75 85 PRO A C 1
ATOM 629 O O . PRO A 1 85 ? 6.595 -2.049 -8.317 1.00 92.75 85 PRO A O 1
ATOM 632 N N . ILE A 1 86 ? 7.623 -0.670 -6.885 1.00 96.19 86 ILE A N 1
ATOM 633 C CA . ILE A 1 86 ? 6.697 -0.936 -5.776 1.00 96.19 86 ILE A CA 1
ATOM 634 C C . ILE A 1 86 ? 5.411 -0.132 -6.002 1.00 96.19 86 ILE A C 1
ATOM 636 O O . ILE A 1 86 ? 5.462 1.083 -6.179 1.00 96.19 86 ILE A O 1
ATOM 640 N N . LEU A 1 87 ? 4.256 -0.796 -5.944 1.00 97.44 87 LEU A N 1
ATOM 641 C CA . LEU A 1 87 ? 2.963 -0.118 -5.844 1.00 97.44 87 LEU A CA 1
ATOM 642 C C . LEU A 1 87 ? 2.695 0.224 -4.380 1.00 97.44 87 LEU A C 1
ATOM 644 O O . LEU A 1 87 ? 2.673 -0.682 -3.549 1.00 97.44 87 LEU A O 1
ATOM 648 N N . ALA A 1 88 ? 2.442 1.494 -4.080 1.00 97.56 88 ALA A N 1
ATOM 649 C CA . ALA A 1 88 ? 2.006 1.942 -2.761 1.00 97.56 88 ALA A CA 1
ATOM 650 C C . ALA A 1 88 ? 0.738 2.789 -2.905 1.00 97.56 88 ALA A C 1
ATOM 652 O O . ALA A 1 88 ? 0.736 3.749 -3.671 1.00 97.56 88 ALA A O 1
ATOM 653 N N . ILE A 1 89 ? -0.335 2.429 -2.198 1.00 97.62 89 ILE A N 1
ATOM 654 C CA . ILE A 1 89 ? -1.589 3.188 -2.135 1.00 97.62 89 ILE A CA 1
ATOM 655 C C . ILE A 1 89 ? -2.014 3.290 -0.670 1.00 97.62 89 ILE A C 1
ATOM 657 O O . ILE A 1 89 ? -2.302 2.285 -0.028 1.00 97.62 89 ILE A O 1
ATOM 661 N N . GLU A 1 90 ? -2.098 4.511 -0.165 1.00 97.00 90 GLU A N 1
ATOM 662 C CA . GLU A 1 90 ? -2.552 4.850 1.178 1.00 97.00 90 GLU A CA 1
ATOM 663 C C . GLU A 1 90 ? -3.760 5.775 1.078 1.00 97.00 90 GLU A C 1
ATOM 665 O O . GLU A 1 90 ? -3.728 6.785 0.373 1.00 97.00 90 GLU A O 1
ATOM 670 N N . LEU A 1 91 ? -4.815 5.421 1.799 1.00 95.81 91 LEU A N 1
ATOM 671 C CA . LEU A 1 91 ? -6.039 6.192 1.940 1.00 95.81 91 LEU A CA 1
ATOM 672 C C . LEU A 1 91 ? -6.282 6.419 3.424 1.00 95.81 91 LEU A C 1
ATOM 674 O O . LEU A 1 91 ? -6.238 5.468 4.200 1.00 95.81 91 LEU A O 1
ATOM 678 N N . GLU A 1 92 ? -6.543 7.653 3.825 1.00 95.06 92 GLU A N 1
ATOM 679 C CA . GLU A 1 92 ? -6.810 8.006 5.219 1.00 95.06 92 GLU A CA 1
ATOM 680 C C . GLU A 1 92 ? -7.948 9.014 5.281 1.00 95.06 92 GLU A C 1
ATOM 682 O O . GLU A 1 92 ? -7.975 9.951 4.497 1.00 95.06 92 GLU A O 1
ATOM 687 N N . SER A 1 93 ? -8.871 8.854 6.221 1.00 93.12 93 SER A N 1
ATOM 688 C CA . SER A 1 93 ? -9.783 9.916 6.634 1.00 93.12 93 SER A CA 1
ATOM 689 C C . SER A 1 93 ? -9.785 10.036 8.148 1.00 93.12 93 SER A C 1
ATOM 691 O O . SER A 1 93 ? -9.960 9.029 8.848 1.00 93.12 93 SER A O 1
ATOM 693 N N . ASP A 1 94 ? -9.660 11.266 8.635 1.00 81.75 94 ASP A N 1
ATOM 694 C CA . ASP A 1 94 ? -9.928 11.641 10.010 1.00 81.75 94 ASP A CA 1
ATOM 695 C C . ASP A 1 94 ? -11.149 12.571 10.040 1.00 81.75 94 ASP A C 1
ATOM 697 O O . ASP A 1 94 ? -11.179 13.615 9.407 1.00 81.75 94 ASP A O 1
ATOM 701 N N . ASP A 1 95 ? -12.196 12.181 10.765 1.00 76.50 95 ASP A N 1
ATOM 702 C CA . ASP A 1 95 ? -13.376 13.031 11.026 1.00 76.50 95 ASP A CA 1
ATOM 703 C C . ASP A 1 95 ? -14.440 13.112 9.912 1.00 76.50 95 ASP A C 1
ATOM 705 O O . ASP A 1 95 ? -15.242 14.037 9.883 1.00 76.50 95 ASP A O 1
ATOM 709 N N . HIS A 1 96 ? -14.511 12.107 9.030 1.00 71.69 96 HIS A N 1
ATOM 710 C CA . HIS A 1 96 ? -15.565 11.910 8.008 1.00 71.69 96 HIS A CA 1
ATOM 711 C C . HIS A 1 96 ? -15.712 12.984 6.917 1.00 71.69 96 HIS A C 1
ATOM 713 O O . HIS A 1 96 ? -16.360 12.712 5.909 1.00 71.69 96 HIS A O 1
ATOM 719 N N . GLU A 1 97 ? -15.129 14.167 7.084 1.00 80.62 97 GLU A N 1
ATOM 720 C CA . GLU A 1 97 ? -15.252 15.264 6.120 1.00 80.62 97 GLU A CA 1
ATOM 721 C C . GLU A 1 97 ? -14.093 15.297 5.126 1.00 80.62 97 GLU A C 1
ATOM 723 O O . GLU A 1 97 ? -14.287 15.661 3.969 1.00 80.62 97 GLU A O 1
ATOM 728 N N . ARG A 1 98 ? -12.894 14.880 5.552 1.00 86.06 98 ARG A N 1
ATOM 729 C CA . ARG A 1 98 ? -11.684 14.934 4.728 1.00 86.06 98 ARG A CA 1
ATOM 730 C C . ARG A 1 98 ? -11.017 13.579 4.629 1.00 86.06 98 ARG A C 1
ATOM 732 O O . ARG A 1 98 ? -10.826 12.879 5.621 1.00 86.06 98 ARG A O 1
ATOM 739 N N . GLY A 1 99 ? -10.658 13.246 3.403 1.00 91.06 99 GLY A N 1
ATOM 740 C CA . GLY A 1 99 ? -9.818 12.122 3.067 1.00 91.06 99 GLY A CA 1
ATOM 741 C C . GLY A 1 99 ? -8.494 12.605 2.494 1.00 91.06 99 GLY A C 1
ATOM 742 O O . GLY A 1 99 ? -8.367 13.727 2.004 1.00 91.06 99 GLY A O 1
ATOM 743 N N . TYR A 1 100 ? -7.514 11.725 2.507 1.00 92.12 100 TYR A N 1
ATOM 744 C CA . TYR A 1 100 ? -6.210 11.915 1.910 1.00 92.12 100 TYR A CA 1
ATOM 745 C C . TYR A 1 100 ? -5.875 10.669 1.117 1.00 92.12 100 TYR A C 1
ATOM 747 O O . TYR A 1 100 ? -6.164 9.547 1.539 1.00 92.12 100 TYR A O 1
ATOM 755 N N . VAL A 1 101 ? -5.250 10.874 -0.033 1.00 93.25 101 VAL A N 1
ATOM 756 C CA . VAL A 1 101 ? -4.734 9.794 -0.859 1.00 93.25 101 VAL A CA 1
ATOM 757 C C . VAL A 1 101 ? -3.269 10.031 -1.169 1.00 93.25 101 VAL A C 1
ATOM 759 O O . VAL A 1 101 ? -2.861 11.115 -1.600 1.00 93.25 101 VAL A O 1
ATOM 762 N N . ILE A 1 102 ? -2.487 8.973 -0.982 1.00 94.38 102 ILE A N 1
ATOM 763 C CA . ILE A 1 102 ? -1.126 8.868 -1.483 1.00 94.38 102 ILE A CA 1
ATOM 764 C C . ILE A 1 102 ? -1.058 7.622 -2.352 1.00 94.38 102 ILE A C 1
ATOM 766 O O . ILE A 1 102 ? -1.293 6.525 -1.864 1.00 94.38 102 ILE A O 1
ATOM 770 N N . ALA A 1 103 ? -0.751 7.774 -3.636 1.00 94.38 103 ALA A N 1
ATOM 771 C CA . ALA A 1 103 ? -0.558 6.636 -4.531 1.00 94.38 103 ALA A CA 1
ATOM 772 C C . ALA A 1 103 ? 0.700 6.835 -5.367 1.00 94.38 103 ALA A C 1
ATOM 774 O O . ALA A 1 103 ? 0.927 7.923 -5.896 1.00 94.38 103 ALA A O 1
ATOM 775 N N . ASP A 1 104 ? 1.523 5.799 -5.478 1.00 93.81 104 ASP A N 1
ATOM 776 C CA . ASP A 1 104 ? 2.785 5.893 -6.193 1.00 93.81 104 ASP A CA 1
ATOM 777 C C . ASP A 1 104 ? 3.251 4.559 -6.796 1.00 93.81 104 ASP A C 1
ATOM 779 O O . ASP A 1 104 ? 2.875 3.473 -6.345 1.00 93.81 104 ASP A O 1
ATOM 783 N N . LEU A 1 105 ? 4.100 4.668 -7.821 1.00 92.81 105 LEU A N 1
ATOM 784 C CA . LEU A 1 105 ? 4.902 3.587 -8.393 1.00 92.81 105 LEU A CA 1
ATOM 785 C C . LEU A 1 105 ? 6.374 3.854 -8.074 1.00 92.81 105 LEU A C 1
ATOM 787 O O . LEU A 1 105 ? 7.129 4.385 -8.890 1.00 92.81 105 LEU A O 1
ATOM 791 N N . VAL A 1 106 ? 6.766 3.497 -6.858 1.00 91.81 106 VAL A N 1
ATOM 792 C CA . VAL A 1 106 ? 8.087 3.769 -6.292 1.00 91.81 106 VAL A CA 1
ATOM 793 C C . VAL A 1 106 ? 9.142 2.989 -7.072 1.00 91.81 106 VAL A C 1
ATOM 795 O O . VAL A 1 106 ? 9.130 1.757 -7.120 1.00 91.81 106 VAL A O 1
ATOM 798 N N . SER A 1 107 ? 10.054 3.715 -7.711 1.00 82.69 107 SER A N 1
ATOM 799 C CA . SER A 1 107 ? 11.032 3.121 -8.616 1.00 82.69 107 SER A CA 1
ATOM 800 C C . SER A 1 107 ? 12.193 2.449 -7.900 1.00 82.69 107 SER A C 1
ATOM 802 O O . SER A 1 107 ? 12.689 2.926 -6.880 1.00 82.69 107 SER A O 1
ATOM 804 N N . MET A 1 108 ? 12.670 1.361 -8.501 1.00 83.56 108 MET A N 1
ATOM 805 C CA . MET A 1 108 ? 13.756 0.534 -7.983 1.00 83.56 108 MET A CA 1
ATOM 806 C C . MET A 1 108 ? 15.022 0.609 -8.837 1.00 83.56 108 MET A C 1
ATOM 808 O O . MET A 1 108 ? 15.841 -0.302 -8.788 1.00 83.56 108 MET A O 1
ATOM 812 N N . VAL A 1 109 ? 15.187 1.674 -9.624 1.00 72.31 109 VAL A N 1
ATOM 813 C CA . VAL A 1 109 ? 16.352 1.860 -10.502 1.00 72.31 109 VAL A CA 1
ATOM 814 C C . VAL A 1 109 ? 17.359 2.846 -9.913 1.00 72.31 109 VAL A C 1
ATOM 816 O O . VAL A 1 109 ? 16.978 3.852 -9.318 1.00 72.31 109 VAL A O 1
ATOM 819 N N . ASP A 1 110 ? 18.646 2.545 -10.104 1.00 63.19 110 ASP A N 1
ATOM 820 C CA . ASP A 1 110 ? 19.791 3.273 -9.540 1.00 63.19 110 ASP A CA 1
ATOM 821 C C . ASP A 1 110 ? 20.004 4.679 -10.081 1.00 63.19 110 ASP A C 1
ATOM 823 O O . ASP A 1 110 ? 20.372 5.584 -9.335 1.00 63.19 110 ASP A O 1
ATOM 827 N N . ASP A 1 111 ? 19.793 4.857 -11.377 1.00 70.31 111 ASP A N 1
ATOM 828 C CA . ASP A 1 111 ? 20.079 6.102 -12.071 1.00 70.31 111 ASP A CA 1
ATOM 829 C C . ASP A 1 111 ? 18.793 6.909 -12.248 1.00 70.31 111 ASP A C 1
ATOM 831 O O . ASP A 1 111 ? 17.824 6.416 -12.822 1.00 70.31 111 ASP A O 1
ATOM 835 N N . GLU A 1 112 ? 18.792 8.161 -11.788 1.00 65.56 112 GLU A N 1
ATOM 836 C CA . GLU A 1 112 ? 17.678 9.097 -11.950 1.00 65.56 112 GLU A CA 1
ATOM 837 C C . GLU A 1 112 ? 17.302 9.273 -13.428 1.00 65.56 112 GLU A C 1
ATOM 839 O O . GLU A 1 112 ? 16.116 9.347 -13.753 1.00 65.56 112 GLU A O 1
ATOM 844 N N . ALA A 1 113 ? 18.280 9.261 -14.343 1.00 69.19 113 ALA A N 1
ATOM 845 C CA . ALA A 1 113 ? 18.010 9.378 -15.772 1.00 69.19 113 ALA A CA 1
ATOM 846 C C . ALA A 1 113 ? 17.329 8.120 -16.333 1.00 69.19 113 ALA A C 1
ATOM 848 O O . ALA A 1 113 ? 16.359 8.245 -17.082 1.00 69.19 113 ALA A O 1
ATOM 849 N N . THR A 1 114 ? 17.766 6.924 -15.933 1.00 67.38 114 THR A N 1
ATOM 850 C CA . THR A 1 114 ? 17.163 5.633 -16.302 1.00 67.38 114 THR A CA 1
ATOM 851 C C . THR A 1 114 ? 15.795 5.466 -15.656 1.00 67.38 114 THR A C 1
ATOM 853 O O . THR A 1 114 ? 14.855 5.052 -16.324 1.00 67.38 114 THR A O 1
ATOM 856 N N . ASN A 1 115 ? 15.645 5.859 -14.393 1.00 66.56 115 ASN A N 1
ATOM 857 C CA . ASN A 1 115 ? 14.372 5.897 -13.694 1.00 66.56 115 ASN A CA 1
ATOM 858 C C . ASN A 1 115 ? 13.383 6.820 -14.422 1.00 66.56 115 ASN A C 1
ATOM 860 O O . ASN A 1 115 ? 12.291 6.411 -14.813 1.00 66.56 115 ASN A O 1
ATOM 864 N N . ALA A 1 116 ? 13.796 8.059 -14.697 1.00 65.44 116 ALA A N 1
ATOM 865 C CA . ALA A 1 116 ? 12.990 9.010 -15.445 1.00 65.44 116 ALA A CA 1
ATOM 866 C C . ALA A 1 116 ? 12.721 8.536 -16.878 1.00 65.44 116 ALA A C 1
ATOM 868 O O . ALA A 1 116 ? 11.688 8.892 -17.434 1.00 65.44 116 ALA A O 1
ATOM 869 N N . ALA A 1 117 ? 13.625 7.782 -17.507 1.00 69.50 117 ALA A N 1
ATOM 870 C CA . ALA A 1 117 ? 13.420 7.210 -18.835 1.00 69.50 117 ALA A CA 1
ATOM 871 C C . ALA A 1 117 ? 12.401 6.067 -18.804 1.00 69.50 117 ALA A C 1
ATOM 873 O O . ALA A 1 117 ? 11.460 6.111 -19.585 1.00 69.50 117 ALA A O 1
ATOM 874 N N . GLN A 1 118 ? 12.518 5.117 -17.872 1.00 67.44 118 GLN A N 1
ATOM 875 C CA . GLN A 1 118 ? 11.563 4.018 -17.708 1.00 67.44 118 GLN A CA 1
ATOM 876 C C . GLN A 1 118 ? 10.175 4.529 -17.324 1.00 67.44 118 GLN A C 1
ATOM 878 O O . GLN A 1 118 ? 9.180 4.096 -17.895 1.00 67.44 118 GLN A O 1
ATOM 883 N N . LEU A 1 119 ? 10.092 5.498 -16.411 1.00 65.00 119 LEU A N 1
ATOM 884 C CA . LEU A 1 119 ? 8.819 6.089 -16.001 1.00 65.00 119 LEU A CA 1
ATOM 885 C C . LEU A 1 119 ? 8.217 6.993 -17.088 1.00 65.00 119 LEU A C 1
ATOM 887 O O . LEU A 1 119 ? 6.995 7.036 -17.236 1.00 65.00 119 LEU A O 1
ATOM 891 N N . ARG A 1 120 ? 9.040 7.668 -17.907 1.00 68.56 120 ARG A N 1
ATOM 892 C CA . ARG A 1 120 ? 8.562 8.361 -19.120 1.00 68.56 120 ARG A CA 1
ATOM 893 C C . ARG A 1 120 ? 8.095 7.379 -20.182 1.00 68.56 120 ARG A C 1
ATOM 895 O O . ARG A 1 120 ? 7.040 7.591 -20.761 1.00 68.56 120 ARG A O 1
ATOM 902 N N . GLU A 1 121 ? 8.845 6.315 -20.433 1.00 67.56 121 GLU A N 1
ATOM 903 C CA . GLU A 1 121 ? 8.457 5.253 -21.355 1.00 67.56 121 GLU A CA 1
ATOM 904 C C . GLU A 1 121 ? 7.144 4.613 -20.912 1.00 67.56 121 GLU A C 1
ATOM 906 O O . GLU A 1 121 ? 6.253 4.412 -21.727 1.00 67.56 121 GLU A O 1
ATOM 911 N N . LEU A 1 122 ? 6.965 4.416 -19.611 1.00 64.94 122 LEU A N 1
ATOM 912 C CA . LEU A 1 122 ? 5.712 3.978 -19.023 1.00 64.94 122 LEU A CA 1
ATOM 913 C C . LEU A 1 122 ? 4.549 4.922 -19.273 1.00 64.94 122 LEU A C 1
ATOM 915 O O . LEU A 1 122 ? 3.500 4.503 -19.768 1.00 64.94 122 LEU A O 1
ATOM 919 N N . ALA A 1 123 ? 4.751 6.201 -18.956 1.00 63.66 123 ALA A N 1
ATOM 920 C CA . ALA A 1 123 ? 3.769 7.240 -19.216 1.00 63.66 123 ALA A CA 1
ATOM 921 C C . ALA A 1 123 ? 3.434 7.333 -20.717 1.00 63.66 123 ALA A C 1
ATOM 923 O O . ALA A 1 123 ? 2.290 7.603 -21.068 1.00 63.66 123 ALA A O 1
ATOM 924 N N . ASN A 1 124 ? 4.401 7.058 -21.598 1.00 66.25 124 ASN A N 1
ATOM 925 C CA . ASN A 1 124 ? 4.238 7.091 -23.052 1.00 66.25 124 ASN A CA 1
ATOM 926 C C . ASN A 1 124 ? 3.575 5.828 -23.620 1.00 66.25 124 ASN A C 1
ATOM 928 O O . ASN A 1 124 ? 2.795 5.928 -24.564 1.00 66.25 124 ASN A O 1
ATOM 932 N N . ARG A 1 125 ? 3.864 4.642 -23.069 1.00 64.75 125 ARG A N 1
ATOM 933 C CA . ARG A 1 125 ? 3.234 3.371 -23.464 1.00 64.75 125 ARG A CA 1
ATOM 934 C C . ARG A 1 125 ? 1.768 3.342 -23.032 1.00 64.75 125 ARG A C 1
ATOM 936 O O . ARG A 1 125 ? 0.953 2.707 -23.698 1.00 64.75 125 ARG A O 1
ATOM 943 N N . ARG A 1 126 ? 1.420 4.020 -21.928 1.00 65.12 126 ARG A N 1
ATOM 944 C CA . ARG A 1 126 ? 0.056 4.044 -21.372 1.00 65.12 126 ARG A CA 1
ATOM 945 C C . ARG A 1 126 ? -0.380 5.443 -20.912 1.00 65.12 126 ARG A C 1
ATOM 947 O O . ARG A 1 126 ? -0.656 5.635 -19.727 1.00 65.12 126 ARG A O 1
ATOM 954 N N . PRO A 1 127 ? -0.526 6.408 -21.839 1.00 54.69 127 PRO A N 1
ATOM 955 C CA . PRO A 1 127 ? -0.869 7.790 -21.503 1.00 54.69 127 PRO A CA 1
ATOM 956 C C . PRO A 1 127 ? -2.201 7.888 -20.755 1.00 54.69 127 PRO A C 1
ATOM 958 O O . PRO A 1 127 ? -2.300 8.642 -19.794 1.00 54.69 127 PRO A O 1
ATOM 961 N N . ALA A 1 128 ? -3.177 7.043 -21.105 1.00 52.09 128 ALA A N 1
ATOM 962 C CA . ALA A 1 128 ? -4.491 6.975 -20.462 1.00 52.09 128 ALA A CA 1
ATOM 963 C C . ALA A 1 128 ? -4.474 6.541 -18.980 1.00 52.09 128 ALA A C 1
ATOM 965 O O . ALA A 1 128 ? -5.483 6.692 -18.303 1.00 52.09 128 ALA A O 1
ATOM 966 N N . MET A 1 129 ? -3.366 5.988 -18.466 1.00 56.62 129 MET A N 1
ATOM 967 C CA . MET A 1 129 ? -3.278 5.484 -17.085 1.00 56.62 129 MET A CA 1
ATOM 968 C C . MET A 1 129 ? -2.636 6.467 -16.103 1.00 56.62 129 MET A C 1
ATOM 970 O O . MET A 1 129 ? -2.634 6.213 -14.905 1.00 56.62 129 MET A O 1
ATOM 974 N N . MET A 1 130 ? -2.116 7.596 -16.587 1.00 57.22 130 MET A N 1
ATOM 975 C CA . MET A 1 130 ? -1.586 8.684 -15.756 1.00 57.22 130 MET A CA 1
ATOM 976 C C . MET A 1 130 ? -1.944 10.057 -16.343 1.00 57.22 130 MET A C 1
ATOM 978 O O . MET A 1 130 ? -1.156 11.003 -16.244 1.00 57.22 130 MET A O 1
ATOM 982 N N . THR A 1 131 ? -3.092 10.164 -17.022 1.00 53.31 131 THR A N 1
ATOM 983 C CA . THR A 1 131 ? -3.606 11.461 -17.469 1.00 53.31 131 THR A CA 1
ATOM 984 C C . THR A 1 131 ? -4.140 12.260 -16.292 1.00 53.31 131 THR A C 1
ATOM 986 O O . THR A 1 131 ? -4.689 11.716 -15.332 1.00 53.31 131 THR A O 1
ATOM 989 N N . SER A 1 132 ? -4.014 13.583 -16.412 1.00 54.16 132 SER A N 1
ATOM 990 C CA . SER A 1 132 ? -4.636 14.566 -15.527 1.00 54.16 132 SER A CA 1
ATOM 991 C C . SER A 1 132 ? -6.107 14.270 -15.260 1.00 54.16 132 SER A C 1
ATOM 993 O O . SER A 1 132 ? -6.561 14.542 -14.164 1.00 54.16 132 SER A O 1
ATOM 995 N N . ASP A 1 133 ? -6.829 13.674 -16.213 1.00 58.31 133 ASP A N 1
ATOM 996 C CA . ASP A 1 133 ? -8.270 13.406 -16.138 1.00 58.31 133 ASP A CA 1
ATOM 997 C C . ASP A 1 133 ? -8.671 12.485 -14.977 1.00 58.31 133 ASP A C 1
ATOM 999 O O . ASP A 1 133 ? -9.734 12.671 -14.390 1.00 58.31 133 ASP A O 1
ATOM 1003 N N . ALA A 1 134 ? -7.818 11.525 -14.593 1.00 60.00 134 ALA A N 1
ATOM 1004 C CA . ALA A 1 134 ? -8.051 10.701 -13.400 1.00 60.00 134 ALA A CA 1
ATOM 1005 C C . ALA A 1 134 ? -7.812 11.476 -12.090 1.00 60.00 134 ALA A C 1
ATOM 1007 O O . ALA A 1 134 ? -8.282 11.057 -11.036 1.00 60.00 134 ALA A O 1
ATOM 1008 N N . LEU A 1 135 ? -7.089 12.595 -12.173 1.00 61.59 135 LEU A N 1
ATOM 1009 C CA . LEU A 1 135 ? -6.716 13.478 -11.068 1.00 61.59 135 LEU A CA 1
ATOM 1010 C C . LEU A 1 135 ? -7.543 14.780 -11.048 1.00 61.59 135 LEU A C 1
ATOM 1012 O O . LEU A 1 135 ? -7.384 15.583 -10.129 1.00 61.59 135 LEU A O 1
ATOM 1016 N N . VAL A 1 136 ? -8.412 15.012 -12.043 1.00 60.53 136 VAL A N 1
ATOM 1017 C CA . VAL A 1 136 ? -9.298 16.184 -12.096 1.00 60.53 136 VAL A CA 1
ATOM 1018 C C . VAL A 1 136 ? -10.238 16.129 -10.895 1.00 60.53 136 VAL A C 1
ATOM 1020 O O . VAL A 1 136 ? -11.015 15.189 -10.768 1.00 60.53 136 VAL A O 1
ATOM 1023 N N . GLY A 1 137 ? -10.165 17.152 -10.041 1.00 65.38 137 GLY A N 1
ATOM 1024 C CA . GLY A 1 137 ? -10.994 17.291 -8.837 1.00 65.38 137 GLY A CA 1
ATOM 1025 C C . GLY A 1 137 ? -10.216 17.169 -7.526 1.00 65.38 137 GLY A C 1
ATOM 1026 O O . GLY A 1 137 ? -10.628 17.746 -6.524 1.00 65.38 137 GLY A O 1
ATOM 1027 N N . LEU A 1 138 ? -9.043 16.527 -7.542 1.00 78.81 138 LEU A N 1
ATOM 1028 C CA . LEU A 1 138 ? -8.246 16.328 -6.334 1.00 78.81 138 LEU A CA 1
ATOM 1029 C C . LEU A 1 138 ? -7.412 17.569 -5.992 1.00 78.81 138 LEU A C 1
ATOM 1031 O O . LEU A 1 138 ? -6.665 18.091 -6.824 1.00 78.81 138 LEU A O 1
ATOM 1035 N N . MET A 1 139 ? -7.509 18.026 -4.742 1.00 82.12 139 MET A N 1
ATOM 1036 C CA . MET A 1 139 ? -6.737 19.167 -4.246 1.00 82.12 139 MET A CA 1
ATOM 1037 C C . MET A 1 139 ? -5.347 18.701 -3.792 1.00 82.12 139 MET A C 1
ATOM 1039 O O . MET A 1 139 ? -5.265 17.863 -2.895 1.00 82.12 139 MET A O 1
ATOM 1043 N N . PRO A 1 140 ? -4.235 19.217 -4.346 1.00 85.06 140 PRO A N 1
ATOM 1044 C CA . PRO A 1 140 ? -2.901 18.830 -3.890 1.00 85.06 140 PRO A CA 1
ATOM 1045 C C . PRO A 1 140 ? -2.690 19.163 -2.407 1.00 85.06 140 PRO A C 1
ATOM 1047 O O . PRO A 1 140 ? -2.957 20.287 -1.987 1.00 85.06 140 PRO A O 1
ATOM 1050 N N . LEU A 1 141 ? -2.138 18.226 -1.626 1.00 85.69 141 LEU A N 1
ATOM 1051 C CA . LEU A 1 141 ? -1.852 18.436 -0.193 1.00 85.69 141 LEU A CA 1
ATOM 1052 C C . LEU A 1 141 ? -0.516 19.176 0.051 1.00 85.69 141 LEU A C 1
ATOM 1054 O O . LEU A 1 141 ? -0.070 19.348 1.182 1.00 85.69 141 LEU A O 1
ATOM 1058 N N . GLY A 1 142 ? 0.145 19.613 -1.023 1.00 85.50 142 GLY A N 1
ATOM 1059 C CA . GLY A 1 142 ? 1.483 20.194 -0.989 1.00 85.50 142 GLY A CA 1
ATOM 1060 C C . GLY A 1 142 ? 2.589 19.147 -1.131 1.00 85.50 142 GLY A C 1
ATOM 1061 O O . GLY A 1 142 ? 2.376 18.035 -1.622 1.00 85.50 142 GLY A O 1
ATOM 1062 N N . GLU A 1 143 ? 3.809 19.521 -0.749 1.00 87.50 143 GLU A N 1
ATOM 1063 C CA . GLU A 1 143 ? 4.968 18.651 -0.934 1.00 87.50 143 GLU A CA 1
ATOM 1064 C C . GLU A 1 143 ? 4.938 17.431 -0.002 1.00 87.50 143 GLU A C 1
ATOM 1066 O O . GLU A 1 143 ? 4.625 17.533 1.184 1.00 87.50 143 GLU A O 1
ATOM 1071 N N . LEU A 1 144 ? 5.359 16.273 -0.518 1.00 88.44 144 LEU A N 1
ATOM 1072 C CA . LEU A 1 144 ? 5.614 15.095 0.309 1.00 88.44 144 LEU A CA 1
ATOM 1073 C C . LEU A 1 144 ? 6.726 15.377 1.340 1.00 88.44 144 LEU A C 1
ATOM 1075 O O . LEU A 1 144 ? 7.700 16.072 1.005 1.00 88.44 144 LEU A O 1
ATOM 1079 N N . PRO A 1 145 ? 6.663 14.776 2.547 1.00 89.56 145 PRO A N 1
ATOM 1080 C CA . PRO A 1 145 ? 7.779 14.774 3.489 1.00 89.56 145 PRO A CA 1
ATOM 1081 C C . PRO A 1 145 ? 9.080 14.328 2.815 1.00 89.56 145 PRO A C 1
ATOM 1083 O O . PRO A 1 145 ? 9.064 13.428 1.973 1.00 89.56 145 PRO A O 1
ATOM 1086 N N . SER A 1 146 ? 10.215 14.919 3.200 1.00 90.25 146 SER A N 1
ATOM 1087 C CA . SER A 1 146 ? 11.514 14.689 2.540 1.00 90.25 146 SER A CA 1
ATOM 1088 C C . SER A 1 146 ? 11.889 13.209 2.420 1.00 90.25 146 SER A C 1
ATOM 1090 O O . SER A 1 146 ? 12.391 12.786 1.383 1.00 90.25 146 SER A O 1
ATOM 1092 N N . TRP A 1 147 ? 11.583 12.408 3.442 1.00 89.94 147 TRP A N 1
ATOM 1093 C CA . TRP A 1 147 ? 11.843 10.970 3.428 1.00 89.94 147 TRP A CA 1
ATOM 1094 C C . TRP A 1 147 ? 10.974 10.216 2.409 1.00 89.94 147 TRP A C 1
ATOM 1096 O O . TRP A 1 147 ? 11.478 9.305 1.769 1.00 89.94 147 TRP A O 1
ATOM 1106 N N . ARG A 1 148 ? 9.705 10.604 2.197 1.00 91.75 148 ARG A N 1
ATOM 1107 C CA . ARG A 1 148 ? 8.860 10.022 1.133 1.00 91.75 148 ARG A CA 1
ATOM 1108 C C . ARG A 1 148 ? 9.324 10.487 -0.240 1.00 91.75 148 ARG A C 1
ATOM 1110 O O . ARG A 1 148 ? 9.372 9.696 -1.170 1.00 91.75 148 ARG A O 1
ATOM 1117 N N . ARG A 1 149 ? 9.712 11.761 -0.351 1.00 90.06 149 ARG A N 1
ATOM 1118 C CA . ARG A 1 149 ? 10.207 12.365 -1.595 1.00 90.06 149 ARG A CA 1
ATOM 1119 C C . ARG A 1 149 ? 11.455 11.670 -2.133 1.00 90.06 149 ARG A C 1
ATOM 1121 O O . ARG A 1 149 ? 11.581 11.547 -3.340 1.00 90.06 149 ARG A O 1
ATOM 1128 N N . ALA A 1 150 ? 12.331 11.183 -1.252 1.00 89.38 150 ALA A N 1
ATOM 1129 C CA . ALA A 1 150 ? 13.513 10.409 -1.637 1.00 89.38 150 ALA A CA 1
ATOM 1130 C C . ALA A 1 150 ? 13.175 9.109 -2.395 1.00 89.38 150 ALA A C 1
ATOM 1132 O O . ALA A 1 150 ? 14.010 8.600 -3.136 1.00 89.38 150 ALA A O 1
ATOM 1133 N N . TRP A 1 151 ? 11.956 8.596 -2.220 1.00 90.56 151 TRP A N 1
ATOM 1134 C CA . TRP A 1 151 ? 11.462 7.369 -2.842 1.00 90.56 151 TRP A CA 1
ATOM 1135 C C . TRP A 1 151 ? 10.406 7.613 -3.923 1.00 90.56 151 TRP A C 1
ATOM 1137 O O . TRP A 1 151 ? 10.036 6.683 -4.638 1.00 90.56 151 TRP A O 1
ATOM 1147 N N . ALA A 1 152 ? 9.898 8.841 -4.027 1.00 87.50 152 ALA A N 1
ATOM 1148 C CA . ALA A 1 152 ? 8.758 9.144 -4.867 1.00 87.50 152 ALA A CA 1
ATOM 1149 C C . ALA A 1 152 ? 9.088 8.973 -6.355 1.00 87.50 152 ALA A C 1
ATOM 1151 O O . ALA A 1 152 ? 10.177 9.326 -6.818 1.00 87.50 152 ALA A O 1
ATOM 1152 N N . SER A 1 153 ? 8.125 8.476 -7.128 1.00 86.31 153 SER A N 1
ATOM 1153 C CA . SER A 1 153 ? 8.213 8.553 -8.586 1.00 86.31 153 SER A CA 1
ATOM 1154 C C . SER A 1 153 ? 8.120 10.020 -9.059 1.00 86.31 153 SER A C 1
ATOM 1156 O O . SER A 1 153 ? 7.798 10.910 -8.275 1.00 86.31 153 SER A O 1
ATOM 1158 N N . PRO A 1 154 ? 8.348 10.327 -10.349 1.00 80.25 154 PRO A N 1
ATOM 1159 C CA . PRO A 1 154 ? 8.098 11.645 -10.929 1.00 80.25 154 PRO A CA 1
ATOM 1160 C C . PRO A 1 154 ? 6.621 12.058 -10.917 1.00 80.25 154 PRO A C 1
ATOM 1162 O O . PRO A 1 154 ? 6.316 13.212 -11.216 1.00 80.25 154 PRO A O 1
ATOM 1165 N N . ARG A 1 155 ? 5.696 11.125 -10.653 1.00 82.31 155 ARG A N 1
ATOM 1166 C CA . ARG A 1 155 ? 4.250 11.372 -10.624 1.00 82.31 155 ARG A CA 1
ATOM 1167 C C . ARG A 1 155 ? 3.611 10.667 -9.423 1.00 82.31 155 ARG A C 1
ATOM 1169 O O . ARG A 1 155 ? 2.779 9.782 -9.628 1.00 82.31 155 ARG A O 1
ATOM 1176 N N . PRO A 1 156 ? 3.975 11.025 -8.182 1.00 88.81 156 PRO A N 1
ATOM 1177 C CA . PRO A 1 156 ? 3.252 10.541 -7.026 1.00 88.81 156 PRO A CA 1
ATOM 1178 C C . PRO A 1 156 ? 1.933 11.317 -6.928 1.00 88.81 156 PRO A C 1
ATOM 1180 O O . PRO A 1 156 ? 1.882 12.524 -7.180 1.00 88.81 156 PRO A O 1
ATOM 1183 N N . MET A 1 157 ? 0.861 10.650 -6.531 1.00 89.69 157 MET A N 1
ATOM 1184 C CA . MET A 1 157 ? -0.354 11.326 -6.102 1.00 89.69 157 MET A CA 1
ATOM 1185 C C . MET A 1 157 ? -0.231 11.639 -4.611 1.00 89.69 157 MET A C 1
ATOM 1187 O O . MET A 1 157 ? 0.095 10.756 -3.823 1.00 89.69 157 MET A O 1
ATOM 1191 N N . HIS A 1 158 ? -0.483 12.893 -4.236 1.00 91.88 158 HIS A N 1
ATOM 1192 C CA . HIS A 1 158 ? -0.548 13.357 -2.850 1.00 91.88 158 HIS A CA 1
ATOM 1193 C C . HIS A 1 158 ? -1.617 14.444 -2.753 1.00 91.88 158 HIS A C 1
ATOM 1195 O O . HIS A 1 158 ? -1.371 15.610 -3.084 1.00 91.88 158 HIS A O 1
ATOM 1201 N N . ALA A 1 159 ? -2.827 14.045 -2.377 1.00 91.56 159 ALA A N 1
ATOM 1202 C CA . ALA A 1 159 ? -3.990 14.912 -2.482 1.00 91.56 159 ALA A CA 1
ATOM 1203 C C . ALA A 1 159 ? -4.969 14.744 -1.321 1.00 91.56 159 ALA A C 1
ATOM 1205 O O . ALA A 1 159 ? -5.073 13.675 -0.721 1.00 91.56 159 ALA A O 1
ATOM 1206 N N . GLN A 1 160 ? -5.701 15.820 -1.052 1.00 90.81 160 GLN A N 1
ATOM 1207 C CA . GLN A 1 160 ? -6.913 15.828 -0.252 1.00 90.81 160 GLN A CA 1
ATOM 1208 C C . GLN A 1 160 ? -8.110 15.415 -1.116 1.00 90.81 160 GLN A C 1
ATOM 1210 O O . GLN A 1 160 ? -8.176 15.704 -2.315 1.00 90.81 160 GLN A O 1
ATOM 1215 N N . VAL A 1 161 ? -9.057 14.753 -0.467 1.00 88.50 161 VAL A N 1
ATOM 1216 C CA . VAL A 1 161 ? -10.267 14.179 -1.035 1.00 88.50 161 VAL A CA 1
ATOM 1217 C C . VAL A 1 161 ? -11.447 14.674 -0.213 1.00 88.50 161 VAL A C 1
ATOM 1219 O O . VAL A 1 161 ? -11.473 14.506 1.005 1.00 88.50 161 VAL A O 1
ATOM 1222 N N . GLU A 1 162 ? -12.440 15.239 -0.884 1.00 88.38 162 GLU A N 1
ATOM 1223 C CA . GLU A 1 162 ? -13.736 15.527 -0.273 1.00 88.38 162 GLU A CA 1
ATOM 1224 C C . GLU A 1 162 ? -14.636 14.289 -0.373 1.00 88.38 162 GLU A C 1
ATOM 1226 O O . GLU A 1 162 ? -14.536 13.513 -1.327 1.00 88.38 162 GLU A O 1
ATOM 1231 N N . LEU A 1 163 ? -15.530 14.090 0.597 1.00 84.94 163 LEU A N 1
ATOM 1232 C CA . LEU A 1 163 ? -16.382 12.893 0.669 1.00 84.94 163 LEU A CA 1
ATOM 1233 C C . LEU A 1 163 ? -17.196 12.639 -0.616 1.00 84.94 163 LEU A C 1
ATOM 1235 O O . LEU A 1 163 ? -17.342 11.493 -1.050 1.00 84.94 163 LEU A O 1
ATOM 1239 N N . ASP A 1 164 ? -17.660 13.706 -1.265 1.00 84.50 164 ASP A N 1
ATOM 1240 C CA . ASP A 1 164 ? -18.440 13.636 -2.506 1.00 84.50 164 ASP A CA 1
ATOM 1241 C C . ASP A 1 164 ? -17.597 13.253 -3.743 1.00 84.50 164 ASP A C 1
ATOM 1243 O O . ASP A 1 164 ? -18.155 12.951 -4.800 1.00 84.50 164 ASP A O 1
ATOM 1247 N N . ASP A 1 165 ? -16.263 13.206 -3.625 1.00 84.44 165 ASP A N 1
ATOM 1248 C CA . ASP A 1 165 ? -15.327 12.925 -4.725 1.00 84.44 165 ASP A CA 1
ATOM 1249 C C . ASP A 1 165 ? -14.561 11.592 -4.580 1.00 84.44 165 ASP A C 1
ATOM 1251 O O . ASP A 1 165 ? -13.525 11.340 -5.204 1.00 84.44 165 ASP A O 1
ATOM 1255 N N . THR A 1 166 ? -15.102 10.658 -3.797 1.00 86.56 166 THR A N 1
ATOM 1256 C CA . THR A 1 166 ? -14.558 9.289 -3.645 1.00 86.56 166 THR A CA 1
ATOM 1257 C C . THR A 1 166 ? -14.391 8.548 -4.980 1.00 86.56 166 THR A C 1
ATOM 1259 O O . THR A 1 166 ? -13.515 7.686 -5.126 1.00 86.56 166 THR A O 1
ATOM 1262 N N . SER A 1 167 ? -15.176 8.912 -5.999 1.00 87.06 167 SER A N 1
ATOM 1263 C CA . SER A 1 167 ? -15.066 8.343 -7.345 1.00 87.06 167 SER A CA 1
ATOM 1264 C C . SER A 1 167 ? -13.734 8.675 -8.033 1.00 87.06 167 SER A C 1
ATOM 1266 O O . SER A 1 167 ? -13.182 7.818 -8.728 1.00 87.06 167 SER A O 1
ATOM 1268 N N . SER A 1 168 ? -13.190 9.881 -7.833 1.00 85.81 168 SER A N 1
ATOM 1269 C CA . SER A 1 168 ? -11.915 10.301 -8.430 1.00 85.81 168 SER A CA 1
ATOM 1270 C C . SER A 1 168 ? -10.746 9.561 -7.798 1.00 85.81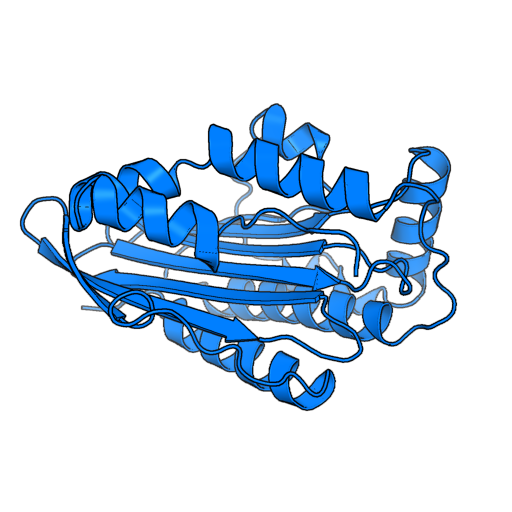 168 SER A C 1
ATOM 1272 O O . SER A 1 168 ? -9.901 9.023 -8.512 1.00 85.81 168 SER A O 1
ATOM 1274 N N . VAL A 1 169 ? -10.776 9.381 -6.475 1.00 88.25 169 VAL A N 1
ATOM 1275 C CA . VAL A 1 169 ? -9.814 8.529 -5.754 1.00 88.25 169 VAL A CA 1
ATOM 1276 C C . VAL A 1 169 ? -9.852 7.095 -6.254 1.00 88.25 169 VAL A C 1
ATOM 1278 O O . VAL A 1 169 ? -8.803 6.502 -6.491 1.00 88.25 169 VAL A O 1
ATOM 1281 N N . THR A 1 170 ? -11.053 6.552 -6.472 1.00 89.75 170 THR A N 1
ATOM 1282 C CA . THR A 1 170 ? -11.221 5.184 -6.979 1.00 89.75 170 THR A CA 1
ATOM 1283 C C . THR A 1 170 ? -10.562 5.027 -8.342 1.00 89.75 170 THR A C 1
ATOM 1285 O O . THR A 1 170 ? -9.789 4.092 -8.555 1.00 89.75 170 THR A O 1
ATOM 1288 N N . ARG A 1 171 ? -10.839 5.957 -9.268 1.00 87.38 171 ARG A N 1
ATOM 1289 C CA . ARG A 1 171 ? -10.243 5.949 -10.610 1.00 87.38 171 ARG A CA 1
ATOM 1290 C C . ARG A 1 171 ? -8.726 6.080 -10.544 1.00 87.38 171 ARG A C 1
ATOM 1292 O O . ARG A 1 171 ? -8.036 5.329 -11.227 1.00 87.38 171 ARG A O 1
ATOM 1299 N N . ALA A 1 172 ? -8.212 6.979 -9.708 1.00 86.44 172 ALA A N 1
ATOM 1300 C CA . ALA A 1 172 ? -6.780 7.176 -9.551 1.00 86.44 172 ALA A CA 1
ATOM 1301 C C . ALA A 1 172 ? -6.095 5.930 -8.964 1.00 86.44 172 ALA A C 1
ATOM 1303 O O . ALA A 1 172 ? -5.172 5.397 -9.576 1.00 86.44 172 ALA A O 1
ATOM 1304 N N . ALA A 1 173 ? -6.580 5.395 -7.841 1.00 91.50 173 ALA A N 1
ATOM 1305 C CA . ALA A 1 173 ? -6.037 4.185 -7.222 1.00 91.50 173 ALA A CA 1
ATOM 1306 C C . ALA A 1 173 ? -6.074 2.978 -8.181 1.00 91.50 173 ALA A C 1
ATOM 1308 O O . ALA A 1 173 ? -5.083 2.254 -8.313 1.00 91.50 173 ALA A O 1
ATOM 1309 N N . ALA A 1 174 ? -7.174 2.803 -8.923 1.00 91.88 174 ALA A N 1
ATOM 1310 C CA . ALA A 1 174 ? -7.285 1.770 -9.950 1.00 91.88 174 ALA A CA 1
ATOM 1311 C C . ALA A 1 174 ? -6.293 1.981 -11.108 1.00 91.88 174 ALA A C 1
ATOM 1313 O O . ALA A 1 174 ? -5.755 1.007 -11.636 1.00 91.88 174 ALA A O 1
ATOM 1314 N N . ALA A 1 175 ? -6.005 3.229 -11.484 1.00 88.56 175 ALA A N 1
ATOM 1315 C CA . ALA A 1 175 ? -5.027 3.546 -12.519 1.00 88.56 175 ALA A CA 1
ATOM 1316 C C . ALA A 1 175 ? -3.594 3.171 -12.094 1.00 88.56 175 ALA A C 1
ATOM 1318 O O . ALA A 1 175 ? -2.891 2.513 -12.865 1.00 88.56 175 ALA A O 1
ATOM 1319 N N . TYR A 1 176 ? -3.191 3.480 -10.852 1.00 91.75 176 TYR A N 1
ATOM 1320 C CA . TYR A 1 176 ? -1.901 3.040 -10.293 1.00 91.75 176 TYR A CA 1
ATOM 1321 C C . TYR A 1 176 ? -1.809 1.510 -10.213 1.00 91.75 176 TYR A C 1
ATOM 1323 O O . TYR A 1 176 ? -0.818 0.927 -10.657 1.00 91.75 176 TYR A O 1
ATOM 1331 N N . ALA A 1 177 ? -2.856 0.839 -9.723 1.00 94.69 177 ALA A N 1
ATOM 1332 C CA . ALA A 1 177 ? -2.893 -0.623 -9.646 1.00 94.69 177 ALA A CA 1
ATOM 1333 C C . ALA A 1 177 ? -2.845 -1.290 -11.032 1.00 94.69 177 ALA A C 1
ATOM 1335 O O . ALA A 1 177 ? -2.113 -2.263 -11.243 1.00 94.69 177 ALA A O 1
ATOM 1336 N N . GLY A 1 178 ? -3.568 -0.739 -12.009 1.00 91.50 178 GLY A N 1
ATOM 1337 C CA . GLY A 1 178 ? -3.501 -1.174 -13.400 1.00 91.50 178 GLY A CA 1
ATOM 1338 C C . GLY A 1 178 ? -2.109 -0.969 -13.999 1.00 91.50 178 GLY A C 1
ATOM 1339 O O . GLY A 1 178 ? -1.630 -1.828 -14.740 1.00 91.50 178 GLY A O 1
ATOM 1340 N N . ALA A 1 179 ? -1.442 0.145 -13.671 1.00 87.88 179 ALA A N 1
ATOM 1341 C CA . ALA A 1 179 ? -0.111 0.485 -14.185 1.00 87.88 179 ALA A CA 1
ATOM 1342 C C . ALA A 1 179 ? 0.939 -0.469 -13.648 1.00 87.88 179 ALA A C 1
ATOM 1344 O O . ALA A 1 179 ? 1.698 -1.047 -14.427 1.00 87.88 179 ALA A O 1
ATOM 1345 N N . PHE A 1 180 ? 0.895 -0.722 -12.343 1.00 92.50 180 PHE A N 1
ATOM 1346 C CA . PHE A 1 180 ? 1.690 -1.765 -11.722 1.00 92.50 180 PHE A CA 1
ATOM 1347 C C . PHE A 1 180 ? 1.442 -3.129 -12.374 1.00 92.50 180 PHE A C 1
ATOM 1349 O O . PHE A 1 180 ? 2.388 -3.810 -12.746 1.00 92.50 180 PHE A O 1
ATOM 1356 N N . THR A 1 181 ? 0.183 -3.521 -12.575 1.00 93.38 181 THR A N 1
ATOM 1357 C CA . THR A 1 181 ? -0.159 -4.829 -13.156 1.00 93.38 181 THR A CA 1
ATOM 1358 C C . THR A 1 181 ? 0.388 -4.997 -14.571 1.00 93.38 181 THR A C 1
ATOM 1360 O O . THR A 1 181 ? 0.913 -6.056 -14.917 1.00 93.38 181 THR A O 1
ATOM 1363 N N . ALA A 1 182 ? 0.279 -3.951 -15.393 1.00 88.75 182 ALA A N 1
ATOM 1364 C CA . ALA A 1 182 ? 0.850 -3.938 -16.731 1.00 88.75 182 ALA A CA 1
ATOM 1365 C C . ALA A 1 182 ? 2.370 -4.119 -16.684 1.00 88.75 182 ALA A C 1
ATOM 1367 O O . ALA A 1 182 ? 2.896 -4.963 -17.398 1.00 88.75 182 ALA A O 1
ATOM 1368 N N . LEU A 1 183 ? 3.043 -3.374 -15.806 1.00 87.19 183 LEU A N 1
ATOM 1369 C CA . LEU A 1 183 ? 4.490 -3.413 -15.626 1.00 87.19 183 LEU A CA 1
ATOM 1370 C C . LEU A 1 183 ? 5.007 -4.736 -15.084 1.00 87.19 183 LEU A C 1
ATOM 1372 O O . LEU A 1 183 ? 5.961 -5.290 -15.606 1.00 87.19 183 LEU A O 1
ATOM 1376 N N . ALA A 1 184 ? 4.369 -5.264 -14.046 1.00 90.69 184 ALA A N 1
ATOM 1377 C CA . ALA A 1 184 ? 4.793 -6.496 -13.404 1.00 90.69 184 ALA A CA 1
ATOM 1378 C C . ALA A 1 184 ? 4.701 -7.699 -14.356 1.00 90.69 184 ALA A C 1
ATOM 1380 O O . ALA A 1 184 ? 5.444 -8.671 -14.207 1.00 90.69 184 ALA A O 1
ATOM 1381 N N . ARG A 1 185 ? 3.794 -7.631 -15.339 1.00 89.31 185 ARG A N 1
ATOM 1382 C CA . ARG A 1 185 ? 3.640 -8.624 -16.410 1.00 89.31 185 ARG A CA 1
ATOM 1383 C C . ARG A 1 185 ? 4.514 -8.338 -17.631 1.00 89.31 185 ARG A C 1
ATOM 1385 O O . ARG A 1 185 ? 4.732 -9.256 -18.422 1.00 89.31 185 ARG A O 1
ATOM 1392 N N . ASP A 1 186 ? 4.985 -7.105 -17.786 1.00 81.38 186 ASP A N 1
ATOM 1393 C CA . ASP A 1 186 ? 5.898 -6.695 -18.846 1.00 81.38 186 ASP A CA 1
ATOM 1394 C C . ASP A 1 186 ? 7.308 -7.199 -18.510 1.00 81.38 186 ASP A C 1
ATOM 1396 O O . ASP A 1 186 ? 8.048 -6.608 -17.727 1.00 81.38 186 ASP A O 1
ATOM 1400 N N . GLY A 1 187 ? 7.671 -8.357 -19.067 1.00 74.94 187 GLY A N 1
ATOM 1401 C CA . GLY A 1 187 ? 8.969 -8.997 -18.831 1.00 74.94 187 GLY A CA 1
ATOM 1402 C C . GLY A 1 187 ? 10.161 -8.263 -19.456 1.00 74.94 187 GLY A C 1
ATOM 1403 O O . GLY A 1 187 ? 11.276 -8.780 -19.409 1.00 74.94 187 GLY A O 1
ATOM 1404 N N . GLU A 1 188 ? 9.940 -7.103 -20.078 1.00 78.06 188 GLU A N 1
ATOM 1405 C CA . GLU A 1 188 ? 10.993 -6.283 -20.681 1.00 78.06 188 GLU A CA 1
ATOM 1406 C C . GLU A 1 188 ? 11.753 -5.432 -19.661 1.00 78.06 188 GLU A C 1
ATOM 1408 O O . GLU A 1 188 ? 12.906 -5.059 -19.907 1.00 78.06 188 GLU A O 1
ATOM 1413 N N . LEU A 1 189 ? 11.140 -5.130 -18.513 1.00 78.44 189 LEU A N 1
ATOM 1414 C CA . LEU A 1 189 ? 11.802 -4.356 -17.472 1.00 78.44 189 LEU A CA 1
ATOM 1415 C C . LEU A 1 189 ? 12.963 -5.149 -16.887 1.00 78.44 189 LEU A C 1
ATOM 1417 O O . LEU A 1 189 ? 12.822 -6.275 -16.409 1.00 78.44 189 LEU A O 1
ATOM 1421 N N . ARG A 1 190 ? 14.139 -4.527 -16.892 1.00 80.81 190 ARG A N 1
ATOM 1422 C CA . ARG A 1 190 ? 15.328 -5.114 -16.286 1.00 80.81 190 ARG A CA 1
ATOM 1423 C C . ARG A 1 190 ? 15.435 -4.642 -14.841 1.00 80.81 190 ARG A C 1
ATOM 1425 O O . ARG A 1 190 ? 15.458 -3.429 -14.627 1.00 80.81 190 ARG A O 1
ATOM 1432 N N . PRO A 1 191 ? 15.532 -5.554 -13.862 1.00 83.19 191 PRO A N 1
ATOM 1433 C CA . PRO A 1 191 ? 15.776 -5.154 -12.487 1.00 83.19 191 PRO A CA 1
ATOM 1434 C C . PRO A 1 191 ? 17.149 -4.501 -12.329 1.00 83.19 191 PRO A C 1
ATOM 1436 O O . PRO A 1 191 ? 18.106 -4.852 -13.028 1.00 83.19 191 PRO A O 1
ATOM 1439 N N . ALA A 1 192 ? 17.248 -3.571 -11.377 1.00 83.44 192 ALA A N 1
ATOM 1440 C CA . ALA A 1 192 ? 18.536 -3.098 -10.887 1.00 83.44 192 ALA A CA 1
ATOM 1441 C C . ALA A 1 192 ? 19.315 -4.254 -10.242 1.00 83.44 192 ALA A C 1
ATOM 1443 O O . ALA A 1 192 ? 18.732 -5.227 -9.756 1.00 83.44 192 ALA A O 1
ATOM 1444 N N . ARG A 1 193 ? 20.649 -4.153 -10.232 1.00 85.94 193 ARG A N 1
ATOM 1445 C CA . ARG A 1 193 ? 21.510 -5.215 -9.677 1.00 85.94 193 ARG A CA 1
ATOM 1446 C C . ARG A 1 193 ? 21.294 -5.414 -8.176 1.00 85.94 193 ARG A C 1
ATOM 1448 O O . ARG A 1 193 ? 21.477 -6.521 -7.685 1.00 85.94 193 ARG A O 1
ATOM 1455 N N . ASP A 1 194 ? 20.901 -4.358 -7.481 1.00 89.19 194 ASP A N 1
ATOM 1456 C CA . ASP A 1 194 ? 20.696 -4.269 -6.038 1.00 89.19 194 ASP A CA 1
ATOM 1457 C C . ASP A 1 194 ? 19.204 -4.119 -5.668 1.00 89.19 194 ASP A C 1
ATOM 1459 O O . ASP A 1 194 ? 18.864 -3.694 -4.566 1.00 89.19 194 ASP A O 1
ATOM 1463 N N . VAL A 1 195 ? 18.282 -4.482 -6.570 1.00 90.81 195 VAL A N 1
ATOM 1464 C CA . VAL A 1 195 ? 16.828 -4.286 -6.396 1.00 90.81 195 VAL A CA 1
ATOM 1465 C C . VAL A 1 195 ? 16.294 -4.798 -5.047 1.00 90.81 195 VAL A C 1
ATOM 1467 O O . VAL A 1 195 ? 15.431 -4.165 -4.442 1.00 90.81 195 VAL A O 1
ATOM 1470 N N . LEU A 1 196 ? 16.825 -5.912 -4.526 1.00 92.44 196 LEU A N 1
ATOM 1471 C CA . LEU A 1 196 ? 16.429 -6.450 -3.220 1.00 92.44 196 LEU A CA 1
ATOM 1472 C C . LEU A 1 196 ? 16.886 -5.555 -2.057 1.00 92.44 196 LEU A C 1
ATOM 1474 O O . LEU A 1 196 ? 16.139 -5.380 -1.086 1.00 92.44 196 LEU A O 1
ATOM 1478 N N . ASP A 1 197 ? 18.079 -4.972 -2.156 1.00 93.06 197 ASP A N 1
ATOM 1479 C CA . ASP A 1 197 ? 18.594 -4.020 -1.172 1.00 93.06 197 ASP A CA 1
ATOM 1480 C C . ASP A 1 197 ? 17.765 -2.736 -1.194 1.00 93.06 197 ASP A C 1
ATOM 1482 O O . ASP A 1 197 ? 17.408 -2.220 -0.133 1.00 93.06 197 ASP A O 1
ATOM 1486 N N . ARG A 1 198 ? 17.351 -2.280 -2.384 1.00 92.44 198 ARG A N 1
ATOM 1487 C CA . ARG A 1 198 ? 16.461 -1.119 -2.549 1.00 92.44 198 ARG A CA 1
ATOM 1488 C C . ARG A 1 198 ? 15.069 -1.368 -1.976 1.00 92.44 198 ARG A C 1
ATOM 1490 O O . ARG A 1 198 ? 14.594 -0.551 -1.188 1.00 92.44 198 ARG A O 1
ATOM 1497 N N . HIS A 1 199 ? 14.453 -2.518 -2.270 1.00 95.25 199 HIS A N 1
ATOM 1498 C CA . HIS A 1 199 ? 13.199 -2.922 -1.621 1.00 95.25 199 HIS A CA 1
ATOM 1499 C C . HIS A 1 199 ? 13.346 -2.907 -0.093 1.00 95.25 199 HIS A C 1
ATOM 1501 O O . HIS A 1 199 ? 12.506 -2.362 0.623 1.00 95.25 199 HIS A O 1
ATOM 1507 N N . SER A 1 200 ? 14.438 -3.478 0.419 1.00 95.69 200 SER A N 1
ATOM 1508 C CA . SER A 1 200 ? 14.702 -3.553 1.857 1.00 95.69 200 SER A CA 1
ATOM 1509 C C . SER A 1 200 ? 14.934 -2.181 2.491 1.00 95.69 200 SER A C 1
ATOM 1511 O O . SER A 1 200 ? 14.503 -1.957 3.623 1.00 95.69 200 SER A O 1
ATOM 1513 N N . ALA A 1 201 ? 15.597 -1.266 1.783 1.00 95.12 201 ALA A N 1
ATOM 1514 C CA . ALA A 1 201 ? 15.822 0.107 2.218 1.00 95.12 201 ALA A CA 1
ATOM 1515 C C . ALA A 1 201 ? 14.511 0.904 2.265 1.00 95.12 201 ALA A C 1
ATOM 1517 O O . ALA A 1 201 ? 14.224 1.507 3.297 1.00 95.12 201 ALA A O 1
ATOM 1518 N N . TYR A 1 202 ? 13.671 0.811 1.228 1.00 95.69 202 TYR A N 1
ATOM 1519 C CA . TYR A 1 202 ? 12.344 1.433 1.214 1.00 95.69 202 TYR A CA 1
ATOM 1520 C C . TYR A 1 202 ? 11.486 0.963 2.398 1.00 95.69 202 TYR A C 1
ATOM 1522 O O . TYR A 1 202 ? 10.954 1.772 3.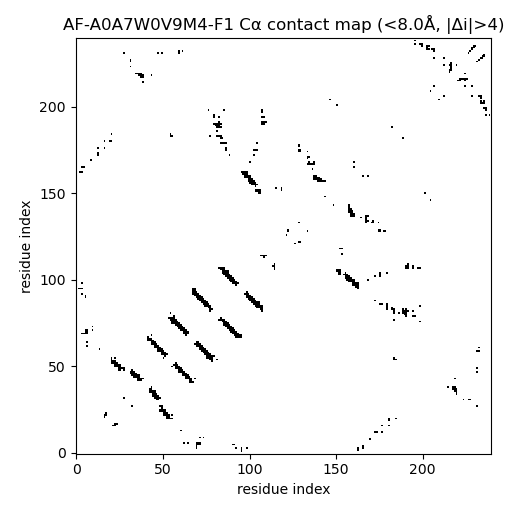159 1.00 95.69 202 TYR A O 1
ATOM 1530 N N . LEU A 1 203 ? 11.396 -0.356 2.614 1.00 97.31 203 LEU A N 1
ATOM 1531 C CA . LEU A 1 203 ? 10.620 -0.915 3.726 1.00 97.31 203 LEU A CA 1
ATOM 1532 C C . LEU A 1 203 ? 11.193 -0.524 5.095 1.00 97.31 203 LEU A C 1
ATOM 1534 O O . LEU A 1 203 ? 10.434 -0.343 6.044 1.00 97.31 203 LEU A O 1
ATOM 1538 N N . ARG A 1 204 ? 12.519 -0.388 5.220 1.00 96.75 204 ARG A N 1
ATOM 1539 C CA . ARG A 1 204 ? 13.161 0.084 6.456 1.00 96.75 204 ARG A CA 1
ATOM 1540 C C . ARG A 1 204 ? 12.797 1.538 6.748 1.00 96.75 204 ARG A C 1
ATOM 1542 O O . ARG A 1 204 ? 12.350 1.819 7.852 1.00 96.75 204 ARG A O 1
ATOM 1549 N N . ASP A 1 205 ? 12.906 2.425 5.764 1.00 96.00 205 ASP A N 1
ATOM 1550 C CA . ASP A 1 205 ? 12.553 3.838 5.938 1.00 96.00 205 ASP A CA 1
ATOM 1551 C C . ASP A 1 205 ? 11.084 4.013 6.332 1.00 96.00 205 ASP A C 1
ATOM 1553 O O . ASP A 1 205 ? 10.765 4.804 7.223 1.00 96.00 205 ASP A O 1
ATOM 1557 N N . ARG A 1 206 ? 10.192 3.225 5.719 1.00 96.88 206 ARG A N 1
ATOM 1558 C CA . ARG A 1 206 ? 8.775 3.161 6.094 1.00 96.88 206 ARG A CA 1
ATOM 1559 C C . ARG A 1 206 ? 8.594 2.676 7.531 1.00 96.88 206 ARG A C 1
ATOM 1561 O O . ARG A 1 206 ? 7.887 3.315 8.304 1.00 96.88 206 ARG A O 1
ATOM 1568 N N . ARG A 1 207 ? 9.282 1.600 7.924 1.00 96.31 207 ARG A N 1
ATOM 1569 C CA . ARG A 1 207 ? 9.251 1.072 9.298 1.00 96.31 207 ARG A CA 1
ATOM 1570 C C . ARG A 1 207 ? 9.633 2.121 10.342 1.00 96.31 207 ARG A C 1
ATOM 1572 O O . ARG A 1 207 ? 9.033 2.158 11.410 1.00 96.31 207 ARG A O 1
ATOM 1579 N N . ASP A 1 208 ? 10.612 2.957 10.030 1.00 96.19 208 ASP A N 1
ATOM 1580 C CA . ASP A 1 208 ? 11.170 3.901 10.994 1.00 96.19 208 ASP A CA 1
ATOM 1581 C C . ASP A 1 208 ? 10.363 5.209 11.088 1.00 96.19 208 ASP A C 1
ATOM 1583 O O . ASP A 1 208 ? 10.482 5.934 12.078 1.00 96.19 208 ASP A O 1
ATOM 1587 N N . ARG A 1 209 ? 9.570 5.549 10.059 1.00 96.06 209 ARG A N 1
ATOM 1588 C CA . ARG A 1 209 ? 9.000 6.903 9.895 1.00 96.06 209 ARG A CA 1
ATOM 1589 C C . ARG A 1 209 ? 7.504 6.952 9.600 1.00 96.06 209 ARG A C 1
ATOM 1591 O O . ARG A 1 209 ? 6.947 8.051 9.593 1.00 96.06 209 ARG A O 1
ATOM 1598 N N . ASP A 1 210 ? 6.849 5.824 9.333 1.00 95.12 210 ASP A N 1
AT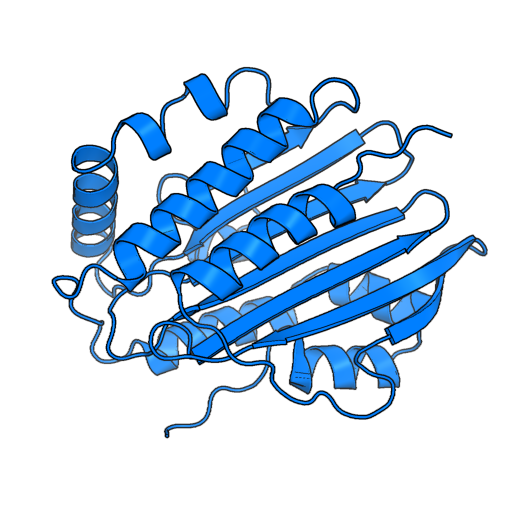OM 1599 C CA . ASP A 1 210 ? 5.434 5.839 8.969 1.00 95.12 210 ASP A CA 1
ATOM 1600 C C . ASP A 1 210 ? 4.531 6.190 10.175 1.00 95.12 210 ASP A C 1
ATOM 1602 O O . ASP A 1 210 ? 4.546 5.481 11.190 1.00 95.12 210 ASP A O 1
ATOM 1606 N N . PRO A 1 211 ? 3.715 7.262 10.091 1.00 93.62 211 PRO A N 1
ATOM 1607 C CA . PRO A 1 211 ? 2.840 7.683 11.185 1.00 93.62 211 PRO A CA 1
ATOM 1608 C C . PRO A 1 211 ? 1.761 6.652 11.555 1.00 93.62 211 PRO A C 1
ATOM 1610 O O . PRO A 1 211 ? 1.299 6.655 12.705 1.00 93.62 211 PRO A O 1
ATOM 1613 N N . VAL A 1 212 ? 1.387 5.745 10.640 1.00 93.75 212 VAL A N 1
ATOM 1614 C CA . VAL A 1 212 ? 0.375 4.706 10.891 1.00 93.75 212 VAL A CA 1
ATOM 1615 C C . VAL A 1 212 ? 0.787 3.788 12.040 1.00 93.75 212 VAL A C 1
ATOM 1617 O O . VAL A 1 212 ? -0.056 3.322 12.805 1.00 93.75 212 VAL A O 1
ATOM 1620 N N . ILE A 1 213 ? 2.093 3.595 12.243 1.00 96.19 213 ILE A N 1
ATOM 1621 C CA . ILE A 1 213 ? 2.636 2.753 13.314 1.00 96.19 213 ILE A CA 1
ATOM 1622 C C . ILE A 1 213 ? 2.247 3.319 14.680 1.00 96.19 213 ILE A C 1
ATOM 1624 O O . ILE A 1 213 ? 1.774 2.592 15.555 1.00 96.19 213 ILE A O 1
ATOM 1628 N N . GLY A 1 214 ? 2.380 4.637 14.851 1.00 96.75 214 GLY A N 1
ATOM 1629 C CA . GLY A 1 214 ? 1.968 5.317 16.075 1.00 96.75 214 GLY A CA 1
ATOM 1630 C C . GLY A 1 214 ? 0.455 5.260 16.292 1.00 96.75 214 GLY A C 1
ATOM 1631 O O . GLY A 1 214 ? 0.001 5.145 17.431 1.00 96.75 214 GLY A O 1
ATOM 1632 N N . LEU A 1 215 ? -0.335 5.316 15.214 1.00 95.56 215 LEU A N 1
ATOM 1633 C CA . LEU A 1 215 ? -1.790 5.170 15.278 1.00 95.56 215 LEU A CA 1
ATOM 1634 C C . LEU A 1 215 ? -2.200 3.766 15.745 1.00 95.56 215 LEU A C 1
ATOM 1636 O O . LEU A 1 215 ? -2.989 3.646 16.683 1.00 95.56 215 LEU A O 1
ATOM 1640 N N . ILE A 1 216 ? -1.610 2.724 15.156 1.00 97.44 216 ILE A N 1
ATOM 1641 C CA . ILE A 1 216 ? -1.862 1.322 15.517 1.00 97.44 216 ILE A CA 1
ATOM 1642 C C . ILE A 1 216 ? -1.429 1.058 16.963 1.00 97.44 216 ILE A C 1
ATOM 1644 O O . ILE A 1 216 ? -2.199 0.494 17.739 1.00 97.44 216 ILE A O 1
ATOM 1648 N N . ALA A 1 217 ? -0.250 1.531 17.378 1.00 97.94 217 ALA A N 1
ATOM 1649 C CA . ALA A 1 217 ? 0.225 1.356 18.751 1.00 97.94 217 ALA A CA 1
ATOM 1650 C C . ALA A 1 217 ? -0.728 1.975 19.788 1.00 97.94 217 ALA A C 1
ATOM 1652 O O . ALA A 1 217 ? -0.955 1.384 20.843 1.00 97.94 217 ALA A O 1
ATOM 1653 N N . ARG A 1 218 ? -1.334 3.133 19.483 1.00 96.94 218 ARG A N 1
ATOM 1654 C CA . ARG A 1 218 ? -2.357 3.751 20.346 1.00 96.94 218 ARG A CA 1
ATOM 1655 C C . ARG A 1 218 ? -3.660 2.951 20.401 1.00 96.94 218 ARG A C 1
ATOM 1657 O O . ARG A 1 218 ? -4.313 2.977 21.436 1.00 96.94 218 ARG A O 1
ATOM 1664 N N . GLY A 1 219 ? -4.042 2.294 19.304 1.00 97.00 219 GLY A N 1
ATOM 1665 C CA . GLY A 1 219 ? -5.299 1.549 19.199 1.00 97.00 219 GLY A CA 1
ATOM 1666 C C . GLY A 1 219 ? -5.262 0.140 19.788 1.00 97.00 219 GLY A C 1
ATOM 1667 O O . GLY A 1 219 ? -6.257 -0.315 20.350 1.00 97.00 219 GLY A O 1
ATOM 1668 N N . PHE A 1 220 ? -4.119 -0.536 19.653 1.00 97.88 220 PHE A N 1
ATOM 1669 C CA . PHE A 1 220 ? -3.984 -1.983 19.867 1.00 97.88 220 PHE A CA 1
ATOM 1670 C C . PHE A 1 220 ? -2.813 -2.363 20.789 1.00 97.88 220 PHE A C 1
ATOM 1672 O O . PHE A 1 220 ? -2.633 -3.535 21.107 1.00 97.88 220 PHE A O 1
ATOM 1679 N N . GLY A 1 221 ? -2.018 -1.387 21.239 1.00 97.94 221 GLY A N 1
ATOM 1680 C CA . GLY A 1 221 ? -0.835 -1.608 22.069 1.00 97.94 221 GLY A CA 1
ATOM 1681 C C . GLY A 1 221 ? 0.461 -1.763 21.265 1.00 97.94 221 GLY A C 1
ATOM 1682 O O . GLY A 1 221 ? 0.466 -2.112 20.084 1.00 97.94 221 GLY A O 1
ATOM 1683 N N . TYR A 1 222 ? 1.587 -1.483 21.927 1.00 97.75 222 TYR A N 1
ATOM 1684 C CA . TYR A 1 222 ? 2.912 -1.457 21.296 1.00 97.75 222 TYR A CA 1
ATOM 1685 C C . TYR A 1 222 ? 3.368 -2.833 20.799 1.00 97.75 222 TYR A C 1
ATOM 1687 O O . TYR A 1 222 ? 3.906 -2.939 19.701 1.00 97.75 222 TYR A O 1
ATOM 1695 N N . GLU A 1 223 ? 3.129 -3.886 21.583 1.00 97.44 223 GLU A N 1
ATOM 1696 C CA . GLU A 1 223 ? 3.525 -5.249 21.219 1.00 97.44 223 GLU A CA 1
ATOM 1697 C C . GLU A 1 223 ? 2.832 -5.705 19.931 1.00 97.44 223 GLU A C 1
ATOM 1699 O O . GLU A 1 223 ? 3.493 -6.152 18.994 1.00 97.44 223 GLU A O 1
ATOM 1704 N N . PHE A 1 224 ? 1.514 -5.509 19.847 1.00 97.50 224 PHE A N 1
ATOM 1705 C CA . PHE A 1 224 ? 0.748 -5.801 18.641 1.00 97.50 224 PHE A CA 1
ATOM 1706 C C . PHE A 1 224 ? 1.267 -5.007 17.437 1.00 97.50 224 PHE A C 1
ATOM 1708 O O . PHE A 1 224 ? 1.522 -5.580 16.378 1.00 97.50 224 PHE A O 1
ATOM 1715 N N . ALA A 1 225 ? 1.464 -3.693 17.602 1.00 97.88 225 ALA A N 1
ATOM 1716 C CA . ALA A 1 225 ? 1.956 -2.831 16.532 1.00 97.88 225 ALA A CA 1
ATOM 1717 C C . ALA A 1 225 ? 3.337 -3.275 16.028 1.00 97.88 225 ALA A C 1
ATOM 1719 O O . ALA A 1 225 ? 3.545 -3.358 14.821 1.00 97.88 225 ALA A O 1
ATOM 1720 N N . SER A 1 226 ? 4.257 -3.617 16.934 1.00 97.06 226 SER A N 1
ATOM 1721 C CA . SER A 1 226 ? 5.585 -4.133 16.589 1.00 97.06 226 SER A CA 1
ATOM 1722 C C . SER A 1 226 ? 5.492 -5.429 15.777 1.00 97.06 226 SER A C 1
ATOM 1724 O O . SER A 1 226 ? 6.086 -5.513 14.701 1.00 97.06 226 SER A O 1
ATOM 1726 N N . GLN A 1 227 ? 4.675 -6.396 16.211 1.00 97.38 227 GLN A N 1
ATOM 1727 C CA . GLN A 1 227 ? 4.484 -7.651 15.477 1.00 97.38 227 GLN A CA 1
ATOM 1728 C C . GLN A 1 227 ? 3.867 -7.430 14.090 1.00 97.38 227 GLN A C 1
ATOM 1730 O O . GLN A 1 227 ? 4.340 -8.002 13.106 1.00 97.38 227 GLN A O 1
ATOM 1735 N N . LEU A 1 228 ? 2.838 -6.583 13.989 1.00 97.56 228 LEU A N 1
ATOM 1736 C CA . LEU A 1 228 ? 2.196 -6.259 12.716 1.00 97.56 228 LEU A CA 1
ATOM 1737 C C . LEU A 1 228 ? 3.176 -5.568 11.757 1.00 97.56 228 LEU A C 1
ATOM 1739 O O . LEU A 1 228 ? 3.223 -5.891 10.570 1.00 97.56 228 LEU A O 1
ATOM 1743 N N . VAL A 1 229 ? 3.993 -4.647 12.267 1.00 97.06 229 VAL A N 1
ATOM 1744 C CA . VAL A 1 229 ? 4.992 -3.928 11.474 1.00 97.06 229 VAL A CA 1
ATOM 1745 C C . VAL A 1 229 ? 6.059 -4.865 10.920 1.00 97.06 229 VAL A C 1
ATOM 1747 O O . VAL A 1 229 ? 6.347 -4.835 9.723 1.00 97.06 229 VAL A O 1
ATOM 1750 N N . GLU A 1 230 ? 6.630 -5.713 11.773 1.00 96.38 230 GLU A N 1
ATOM 1751 C CA . GLU A 1 230 ? 7.736 -6.598 11.403 1.00 96.38 230 GLU A CA 1
ATOM 1752 C C . GLU A 1 230 ? 7.318 -7.767 10.515 1.00 96.38 230 GLU A C 1
ATOM 1754 O O . GLU A 1 230 ? 8.149 -8.292 9.772 1.00 96.38 230 GLU A O 1
ATOM 1759 N N . ARG A 1 231 ? 6.055 -8.195 10.598 1.00 95.81 231 ARG A N 1
ATOM 1760 C CA . ARG A 1 231 ? 5.574 -9.386 9.888 1.00 95.81 231 ARG A CA 1
ATOM 1761 C C . ARG A 1 231 ? 4.677 -9.078 8.700 1.00 95.81 231 ARG A C 1
ATOM 1763 O O . ARG A 1 231 ? 4.587 -9.913 7.808 1.00 95.81 231 ARG A O 1
ATOM 1770 N N . VAL A 1 232 ? 4.023 -7.916 8.683 1.00 96.50 232 VAL A N 1
ATOM 1771 C CA . VAL A 1 232 ? 2.994 -7.600 7.683 1.00 96.50 232 VAL A CA 1
ATOM 1772 C C . VAL A 1 232 ? 3.261 -6.281 6.973 1.00 96.50 232 VAL A C 1
ATOM 1774 O O . VAL A 1 232 ? 3.393 -6.281 5.751 1.00 96.50 232 VAL A O 1
ATOM 1777 N N . LEU A 1 233 ? 3.347 -5.158 7.697 1.00 96.50 233 LEU A N 1
ATOM 1778 C CA . LEU A 1 233 ? 3.419 -3.848 7.038 1.00 96.50 233 LEU A CA 1
ATOM 1779 C C . LEU A 1 233 ? 4.731 -3.666 6.281 1.00 96.50 233 LEU A C 1
ATOM 1781 O O . LEU A 1 233 ? 4.702 -3.334 5.095 1.00 96.50 233 LEU A O 1
ATOM 1785 N N . PHE A 1 234 ? 5.853 -3.900 6.964 1.00 96.81 234 PHE A N 1
ATOM 1786 C CA . PHE A 1 234 ? 7.198 -3.662 6.449 1.00 96.81 234 PHE A CA 1
ATOM 1787 C C . PHE A 1 234 ? 8.142 -4.791 6.884 1.00 96.81 234 PHE A C 1
ATOM 1789 O O . PHE A 1 234 ? 9.048 -4.559 7.695 1.00 96.81 234 PHE A O 1
ATOM 1796 N N . PRO A 1 235 ? 7.957 -6.030 6.396 1.00 96.25 235 PRO A N 1
ATOM 1797 C CA . PRO A 1 235 ? 8.805 -7.146 6.788 1.00 96.25 235 PRO A CA 1
ATOM 1798 C C . PRO A 1 235 ? 10.233 -7.003 6.261 1.00 96.25 235 PRO A C 1
ATOM 1800 O O . PRO A 1 235 ? 10.509 -6.283 5.301 1.00 96.25 235 PRO A O 1
ATOM 1803 N N . ARG A 1 236 ? 11.179 -7.695 6.902 1.00 95.00 236 ARG A N 1
ATOM 1804 C CA . ARG A 1 236 ? 12.533 -7.843 6.350 1.00 95.00 236 ARG A CA 1
ATOM 1805 C C . ARG A 1 236 ? 12.479 -8.817 5.177 1.00 95.00 236 ARG A C 1
ATOM 1807 O O . ARG A 1 236 ? 11.961 -9.921 5.319 1.00 95.00 236 ARG A O 1
ATOM 1814 N N . LEU A 1 237 ? 13.033 -8.422 4.036 1.00 91.25 237 LEU A N 1
ATOM 1815 C CA . LEU A 1 237 ? 13.146 -9.302 2.879 1.00 91.25 237 LEU A CA 1
ATOM 1816 C C . LEU A 1 237 ? 14.465 -10.073 2.981 1.00 91.25 237 LEU A C 1
ATOM 1818 O O . LEU A 1 237 ? 15.529 -9.471 3.081 1.00 91.25 237 LEU A O 1
ATOM 1822 N N . LEU A 1 238 ? 14.390 -11.402 3.002 1.00 86.00 238 LEU A N 1
ATOM 1823 C CA . LEU A 1 238 ? 15.561 -12.285 3.028 1.00 86.00 238 LEU A CA 1
ATOM 1824 C C . LEU A 1 238 ? 15.864 -12.799 1.616 1.00 86.00 238 LEU A C 1
ATOM 1826 O O . LEU A 1 238 ? 14.913 -13.113 0.910 1.00 86.00 238 LEU A O 1
ATOM 1830 N N . PRO A 1 239 ? 17.122 -12.937 1.176 1.00 82.75 239 PRO A N 1
ATOM 1831 C CA . PRO A 1 239 ? 17.420 -13.601 -0.096 1.00 82.75 239 PRO A CA 1
ATOM 1832 C C . PRO A 1 239 ? 16.720 -14.969 -0.174 1.00 82.75 239 PRO A C 1
ATOM 1834 O O . PRO A 1 239 ? 16.703 -15.696 0.821 1.00 82.75 239 PRO A O 1
ATOM 1837 N N . THR A 1 240 ? 16.079 -15.266 -1.308 1.00 74.12 240 THR A N 1
ATOM 1838 C CA . THR A 1 240 ? 15.440 -16.569 -1.572 1.00 74.12 240 THR A CA 1
ATOM 1839 C C . THR A 1 240 ? 16.443 -17.582 -2.079 1.00 74.12 240 THR A C 1
ATOM 1841 O O . THR A 1 240 ? 17.314 -17.159 -2.874 1.00 74.12 240 THR A O 1
#

Mean predicted aligned error: 4.78 Å

Sequence (240 aa):
MTQFGFAQMIGTIEAALVDVLGLEPIELPAGLFRASGSIRRSPVELTARAYTGRHARLARVVTLTGGPIEVTDLLVVPRETSGAPILAIELESDDHERGYVIADLVSMVDDEATNAAQLRELANRRPAMMTSDALVGLMPLGELPSWRRAWASPRPMHAQVELDDTSSVTRAAAAYAGAFTALARDGELRPARDVLDRHSAYLRDRRDRDPVIGLIARGFGYEFASQLVERVLFPRLLPT

Nearest PDB structures (foldseek):
  2vgr-assembly1_A  TM=7.910E-01  e=4.673E-08  Prochlorococcus phage P-SSM2
  2x9j-assembly2_B  TM=7.711E-01  e=3.204E-08  Prochlorococcus phage P-SSM2
  2vgr-assembly4_D  TM=7.560E-01  e=2.082E-08  Prochlorococcus phage P-SSM2
  2vgr-assembly3_C  TM=7.737E-01  e=8.012E-08  Prochlorococcus phage P-SSM2
  2vgr-assembly2_B  TM=7.669E-01  e=1.107E-07  Prochlorococcus phage P-SSM2

Solvent-accessible surface area (backbone atoms only — not comparable to full-atom values): 12726 Å² total; per-residue (Å²): 134,80,70,74,53,57,62,62,53,47,50,53,51,48,52,51,50,33,63,78,51,55,46,43,78,49,90,65,62,90,66,59,42,50,45,77,34,37,49,96,87,29,58,29,39,38,39,39,51,41,27,28,42,85,41,27,59,36,33,35,41,39,36,36,43,38,74,50,38,41,36,30,42,38,41,34,39,40,29,62,80,31,37,36,40,33,38,39,39,38,38,39,26,68,67,60,59,42,32,37,42,37,38,35,56,28,63,53,54,88,44,69,68,57,38,54,44,54,54,45,49,48,45,66,78,40,47,87,53,74,40,66,76,45,50,59,88,56,45,71,69,62,83,68,58,69,77,56,51,77,48,51,34,100,72,53,46,48,26,39,37,50,58,93,46,45,65,37,53,49,49,37,54,45,26,54,53,51,50,45,53,53,38,42,69,37,80,81,41,71,41,37,97,54,28,60,58,49,54,42,49,54,30,47,54,46,67,76,66,46,67,65,55,59,54,42,23,64,26,59,35,58,69,54,33,53,52,42,36,53,70,62,78,35,44,83,79,70,90,130

Radius of gyration: 17.09 Å; Cα contacts (8 Å, |Δi|>4): 448; chains: 1; bounding box: 45×38×46 Å

Foldseek 3Di:
DAALCVVVLVVVLVVVLCVLQVWDWDDDPPQLQKDWWDDPNWIKIKGKTWTAGPFFNIWMWIWIDTDQWTKIWTWTHTPLAQQFFIWIWIWITGRRFKIKIKTARFGLDDDPVVLCVVVVVLCVVCVVLQDCVLVPPWAAPDDDDPLVVVRGRPDIDTTMDGSVRSVSVSSNSSSSSVSRSVRSPPSPNGGDPCSLVSLQVNLVSCLVDPCVLVVCCNTPNNVSSVSSSCRGVRHHDDDD

pLDDT: mean 88.96, std 11.26, range [52.09, 98.62]

Secondary structure (DSSP, 8-state):
-----HHHHHHHHHHHHHHHHT-EEPPPPTTTSEEEEEETTEEEEEEEEEEE-SSEEEEEEEEEEETTEEEEEEEEEE-TTS-PPEEEEEEEEETTTEEEEEEEEE---S-HHHHHHHHHHHHHH-GGGS-GGGTTTPEE--SPPHHHHTT--SS-EEEEEEGGGHHHHHHHHHHHHHHHHHHHH-TTPPPPTTHHHHHHHHHHHHHHH-HHHHHHHHHH-HHHHHHHIIIIISPPPPP-